Protein AF-A0A4Q2J0X1-F1 (afdb_monomer_lite)

pLDDT: mean 75.88, std 20.02, range [39.44, 97.31]

Structure (mmCIF, N/CA/C/O backbone):
data_AF-A0A4Q2J0X1-F1
#
_entry.id   AF-A0A4Q2J0X1-F1
#
loop_
_atom_site.group_PDB
_atom_site.id
_atom_site.type_symbol
_atom_site.label_atom_id
_atom_site.label_alt_id
_atom_site.label_comp_id
_atom_site.label_asym_id
_atom_site.label_entity_id
_atom_site.label_seq_id
_atom_site.pdbx_PDB_ins_code
_atom_site.Cartn_x
_atom_site.Cartn_y
_atom_site.Cartn_z
_atom_site.occupancy
_atom_site.B_iso_or_equiv
_atom_site.auth_seq_id
_atom_site.auth_comp_id
_atom_site.auth_asym_id
_atom_site.auth_atom_id
_atom_site.pdbx_PDB_model_num
ATOM 1 N N . MET A 1 1 ? -25.240 -18.846 6.367 1.00 60.72 1 MET A N 1
ATOM 2 C CA . MET A 1 1 ? -24.956 -18.665 7.810 1.00 60.72 1 MET A CA 1
ATOM 3 C C . MET A 1 1 ? -25.731 -17.486 8.402 1.00 60.72 1 MET A C 1
ATOM 5 O O . MET A 1 1 ? -26.210 -17.615 9.516 1.00 60.72 1 MET A O 1
ATOM 9 N N . SER A 1 2 ? -25.920 -16.377 7.678 1.00 75.94 2 SER A N 1
ATOM 10 C CA . SER A 1 2 ? -26.624 -15.173 8.161 1.00 75.94 2 SER A CA 1
ATOM 11 C C . SER A 1 2 ? -28.122 -15.362 8.472 1.00 75.94 2 SER A C 1
ATOM 13 O O . SER A 1 2 ? -28.600 -14.821 9.464 1.00 75.94 2 SER A O 1
ATOM 15 N N . GLY A 1 3 ? -28.856 -16.168 7.695 1.00 83.88 3 GLY A N 1
ATOM 16 C CA . GLY A 1 3 ? -30.299 -16.389 7.918 1.00 83.88 3 GLY A CA 1
ATOM 17 C C . GLY A 1 3 ? -30.643 -17.100 9.236 1.00 83.88 3 GLY A C 1
ATOM 18 O O . GLY A 1 3 ? -31.589 -16.717 9.919 1.00 83.88 3 GLY A O 1
ATOM 19 N N . ASP A 1 4 ? -29.825 -18.077 9.635 1.00 91.94 4 ASP A N 1
ATOM 20 C CA . ASP A 1 4 ? -30.024 -18.859 10.865 1.00 91.94 4 ASP A CA 1
ATOM 21 C C . ASP A 1 4 ? -29.848 -18.018 12.135 1.00 91.94 4 ASP A C 1
ATOM 23 O O . ASP A 1 4 ? -30.518 -18.254 13.140 1.00 91.94 4 ASP A O 1
ATOM 27 N N . LEU A 1 5 ? -28.952 -17.026 12.102 1.00 91.25 5 LEU A N 1
ATOM 28 C CA . LEU A 1 5 ? -28.715 -16.127 13.230 1.00 91.25 5 LEU A CA 1
ATOM 29 C C . LEU A 1 5 ? -29.927 -15.217 13.471 1.00 91.25 5 LEU A C 1
ATOM 31 O O . LEU A 1 5 ? -30.391 -15.104 14.604 1.00 91.25 5 LEU A O 1
ATOM 35 N N . LEU A 1 6 ? -30.461 -14.604 12.409 1.00 92.69 6 LEU A N 1
ATOM 36 C CA . LEU A 1 6 ? -31.619 -13.711 12.506 1.00 92.69 6 LEU A CA 1
ATOM 37 C C . LEU A 1 6 ? -32.863 -14.462 13.003 1.00 92.69 6 LEU A C 1
ATOM 39 O O . LEU A 1 6 ? -33.562 -13.967 13.883 1.00 92.69 6 LEU A O 1
ATOM 43 N N . ALA A 1 7 ? -33.092 -15.690 12.524 1.00 92.88 7 ALA A N 1
ATOM 44 C CA . ALA A 1 7 ? -34.195 -16.531 12.993 1.00 92.88 7 ALA A CA 1
ATOM 45 C C . ALA A 1 7 ? -34.088 -16.862 14.495 1.00 92.88 7 ALA A C 1
ATOM 47 O O . ALA A 1 7 ? -35.088 -16.818 15.219 1.00 92.88 7 ALA A O 1
ATOM 48 N N . ARG A 1 8 ? -32.873 -17.140 14.994 1.00 94.62 8 ARG A N 1
ATOM 49 C CA . ARG A 1 8 ? -32.632 -17.375 16.428 1.00 94.62 8 ARG A CA 1
ATOM 50 C C . ARG A 1 8 ? -32.865 -16.120 17.264 1.00 94.62 8 ARG A C 1
ATOM 52 O O . ARG A 1 8 ? -33.479 -16.226 18.319 1.00 94.62 8 ARG A O 1
ATOM 59 N N . LEU A 1 9 ? -32.434 -14.948 16.793 1.00 91.62 9 LEU A N 1
ATOM 60 C CA . LEU A 1 9 ? -32.671 -13.675 17.485 1.00 91.62 9 LEU A CA 1
ATOM 61 C C . LEU A 1 9 ? -34.167 -13.349 17.589 1.00 91.62 9 LEU A C 1
ATOM 63 O O . LEU A 1 9 ? -34.628 -12.945 18.656 1.00 91.62 9 LEU A O 1
ATOM 67 N N . ILE A 1 10 ? -34.938 -13.590 16.526 1.00 94.19 10 ILE A N 1
ATOM 68 C CA . ILE A 1 10 ? -36.398 -13.413 16.545 1.00 94.19 10 ILE A CA 1
ATOM 69 C C . ILE A 1 10 ? -37.046 -14.392 17.536 1.00 94.19 10 ILE A C 1
ATOM 71 O O . ILE A 1 10 ? -37.867 -13.989 18.355 1.00 94.19 10 ILE A O 1
ATOM 75 N N . THR A 1 11 ? -36.632 -15.663 17.519 1.00 97.25 11 THR A N 1
ATOM 76 C CA . THR A 1 11 ? -37.162 -16.696 18.432 1.00 97.25 11 THR 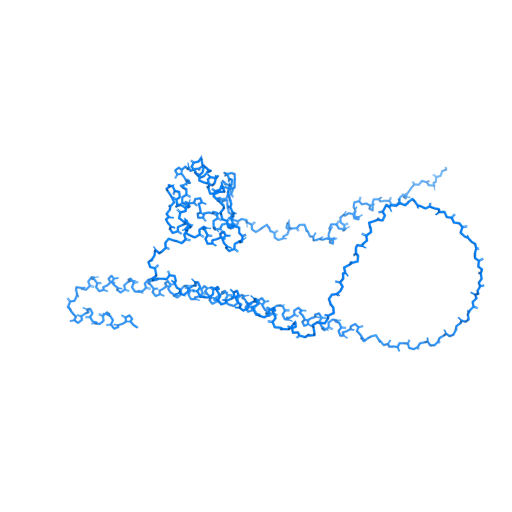A CA 1
ATOM 77 C C . THR A 1 11 ? -36.824 -16.404 19.897 1.00 97.25 11 THR A C 1
ATOM 79 O O . THR A 1 11 ? -37.615 -16.703 20.786 1.00 97.25 11 THR A O 1
ATOM 82 N N . ALA A 1 12 ? -35.673 -15.780 20.159 1.00 96.44 12 ALA A N 1
ATOM 83 C CA . ALA A 1 12 ? -35.253 -15.362 21.495 1.00 96.44 12 ALA A CA 1
ATOM 84 C C . ALA A 1 12 ? -36.010 -14.128 22.028 1.00 96.44 12 ALA A C 1
ATOM 86 O O . ALA A 1 12 ? -35.750 -13.702 23.150 1.00 96.44 12 ALA A O 1
ATOM 87 N N . GLY A 1 13 ? -36.928 -13.544 21.246 1.00 97.06 13 GLY A N 1
ATOM 88 C CA . GLY A 1 13 ? -37.688 -12.359 21.649 1.00 97.06 13 GLY A CA 1
ATOM 89 C C . GLY A 1 13 ? -36.860 -11.073 21.647 1.00 97.06 13 GLY A C 1
ATOM 90 O O . GLY A 1 13 ? -37.195 -10.128 22.358 1.00 97.06 13 GLY A O 1
ATOM 91 N N . THR A 1 14 ? -35.767 -11.031 20.878 1.00 96.31 14 THR A N 1
ATOM 92 C CA . THR A 1 14 ? -34.929 -9.829 20.770 1.00 96.31 14 THR A CA 1
ATOM 93 C C . THR A 1 14 ? -35.751 -8.678 20.163 1.00 96.31 14 THR A C 1
ATOM 95 O O . THR A 1 14 ? -36.466 -8.913 19.185 1.00 96.31 14 THR A O 1
ATOM 98 N N . PRO A 1 15 ? -35.658 -7.442 20.693 1.00 96.56 15 PRO A N 1
ATOM 99 C CA . PRO A 1 15 ? -36.349 -6.279 20.138 1.00 96.56 15 PRO A CA 1
ATOM 100 C C . PRO A 1 15 ? -36.078 -6.097 18.641 1.00 96.56 15 PRO A C 1
ATOM 102 O O . PRO A 1 15 ? -34.940 -6.250 18.189 1.00 96.56 15 PRO A O 1
ATOM 105 N N . ALA A 1 16 ? -37.116 -5.737 17.882 1.00 94.12 16 ALA A N 1
ATOM 106 C CA . ALA A 1 16 ? -37.049 -5.631 16.423 1.00 94.12 16 ALA A CA 1
ATOM 107 C C . ALA A 1 16 ? -35.966 -4.649 15.939 1.00 94.12 16 ALA A C 1
ATOM 109 O O . ALA A 1 16 ? -35.298 -4.930 14.945 1.00 94.12 16 ALA A O 1
ATOM 110 N N . ASP A 1 17 ? -35.739 -3.559 16.676 1.00 94.31 17 ASP A N 1
ATOM 111 C CA . ASP A 1 17 ? -34.736 -2.545 16.330 1.00 94.31 17 ASP A CA 1
ATOM 112 C C . ASP A 1 17 ? -33.312 -3.125 16.331 1.00 94.31 17 ASP A C 1
ATOM 114 O O . ASP A 1 17 ? -32.551 -2.923 15.385 1.00 94.31 17 ASP A O 1
ATOM 118 N N . LEU A 1 18 ? -32.976 -3.953 17.328 1.00 92.75 18 LEU A N 1
ATOM 119 C CA . LEU A 1 18 ? -31.670 -4.620 17.400 1.00 92.75 18 LEU A CA 1
ATOM 120 C C . LEU A 1 18 ? -31.509 -5.670 16.295 1.00 92.75 18 LEU A C 1
ATOM 122 O O . LEU A 1 18 ? -30.425 -5.834 15.737 1.00 92.75 18 LEU A O 1
ATOM 126 N N . VAL A 1 19 ? -32.588 -6.377 15.945 1.00 93.31 19 VAL A N 1
ATOM 127 C CA . VAL A 1 19 ? -32.568 -7.328 14.823 1.00 93.31 19 VAL A CA 1
ATOM 128 C C . VAL A 1 19 ? -32.314 -6.595 13.501 1.00 93.31 19 VAL A C 1
ATOM 130 O O . VAL A 1 19 ? -31.541 -7.086 12.676 1.00 93.31 19 VAL A O 1
ATOM 133 N N . ALA A 1 20 ? -32.904 -5.411 13.311 1.00 92.94 20 ALA A N 1
ATOM 134 C CA . ALA A 1 20 ? -32.693 -4.586 12.125 1.00 92.94 20 ALA A CA 1
ATOM 135 C C . ALA A 1 20 ? -31.246 -4.073 12.019 1.00 92.94 20 ALA A C 1
ATOM 137 O O . ALA A 1 20 ? -30.645 -4.164 10.946 1.00 92.94 20 ALA A O 1
ATOM 138 N N . GLU A 1 21 ? -30.651 -3.606 13.121 1.00 93.06 21 GLU A N 1
ATOM 139 C CA . GLU A 1 21 ? -29.241 -3.192 13.150 1.00 93.06 21 GLU A CA 1
ATOM 140 C C . GLU A 1 21 ? -28.293 -4.345 12.799 1.00 93.06 21 GLU A C 1
ATOM 142 O O . GLU A 1 21 ? -27.418 -4.194 11.941 1.00 93.06 21 GLU A O 1
ATOM 147 N N . VAL A 1 22 ? -28.500 -5.526 13.393 1.00 92.62 22 VAL A N 1
ATOM 148 C CA . VAL A 1 22 ? -27.689 -6.718 13.098 1.00 92.62 22 VAL A CA 1
ATOM 149 C C . VAL A 1 22 ? -27.851 -7.149 11.639 1.00 92.62 22 VAL A C 1
ATOM 151 O O . VAL A 1 22 ? -26.866 -7.501 10.987 1.00 92.62 22 VAL A O 1
ATOM 154 N N . ALA A 1 23 ? -29.068 -7.089 11.092 1.00 92.88 23 ALA A N 1
ATOM 155 C CA . ALA A 1 23 ? -29.314 -7.400 9.688 1.00 92.88 23 ALA A CA 1
ATOM 156 C C . ALA A 1 23 ? -28.578 -6.430 8.747 1.00 92.88 23 ALA A C 1
ATOM 158 O O . ALA A 1 23 ? -27.955 -6.875 7.780 1.00 92.88 23 ALA A O 1
ATOM 159 N N . MET A 1 24 ? -28.586 -5.124 9.042 1.00 94.31 24 MET A N 1
ATOM 160 C CA . MET A 1 24 ? -27.833 -4.132 8.266 1.00 94.31 24 MET A CA 1
ATOM 161 C C . MET A 1 24 ? -26.321 -4.349 8.360 1.00 94.31 24 MET A C 1
ATOM 163 O O . MET A 1 24 ? -25.638 -4.301 7.336 1.00 94.31 24 MET A O 1
ATOM 167 N N . ALA A 1 25 ? -25.797 -4.632 9.554 1.00 90.75 25 ALA A N 1
ATOM 168 C CA . ALA A 1 25 ? -24.376 -4.910 9.747 1.00 90.75 25 ALA A CA 1
ATOM 169 C C . ALA A 1 25 ? -23.929 -6.152 8.956 1.00 90.75 25 ALA A C 1
ATOM 171 O O . ALA A 1 25 ? -22.894 -6.127 8.286 1.00 90.75 25 ALA A O 1
ATOM 172 N N . LEU A 1 26 ? -24.737 -7.219 8.958 1.00 91.25 26 LEU A N 1
ATOM 173 C CA . LEU A 1 26 ? -24.483 -8.413 8.147 1.00 91.25 26 LEU A CA 1
ATOM 174 C C . LEU A 1 26 ? -24.537 -8.112 6.646 1.00 91.25 26 LEU A C 1
ATOM 176 O O . LEU A 1 26 ? -23.668 -8.565 5.906 1.00 91.25 26 LEU A O 1
ATOM 180 N N . ALA A 1 27 ? -25.507 -7.314 6.194 1.00 93.19 27 ALA A N 1
ATOM 181 C CA . ALA A 1 27 ? -25.606 -6.919 4.791 1.00 93.19 27 ALA A CA 1
ATOM 182 C C . ALA A 1 27 ? -24.387 -6.095 4.334 1.00 93.19 27 ALA A C 1
ATOM 184 O O . ALA A 1 27 ? -23.871 -6.310 3.235 1.00 93.19 27 ALA A O 1
ATOM 185 N N . GLN A 1 28 ? -23.890 -5.187 5.180 1.00 92.12 28 GLN A N 1
ATOM 186 C CA . GLN A 1 28 ? -22.670 -4.424 4.907 1.00 92.12 28 GLN A CA 1
ATOM 187 C C . GLN A 1 28 ? -21.432 -5.325 4.854 1.00 92.12 28 GLN A C 1
ATOM 189 O O . GLN A 1 28 ? -20.627 -5.194 3.929 1.00 92.12 28 GLN A O 1
ATOM 194 N N . ALA A 1 29 ? -21.296 -6.265 5.792 1.00 88.44 29 ALA A N 1
ATOM 195 C CA . ALA A 1 29 ? -20.196 -7.224 5.797 1.00 88.44 29 ALA A CA 1
ATOM 196 C C . ALA A 1 29 ? -20.207 -8.113 4.539 1.00 88.44 29 ALA A C 1
ATOM 198 O O . ALA A 1 29 ? -19.171 -8.286 3.893 1.00 88.44 29 ALA A O 1
ATOM 199 N N . ASP A 1 30 ? -21.379 -8.609 4.130 1.00 88.88 30 ASP A N 1
ATOM 200 C CA . ASP A 1 30 ? -21.539 -9.392 2.900 1.00 88.88 30 ASP A CA 1
ATOM 201 C C . ASP A 1 30 ? -21.192 -8.563 1.651 1.00 88.88 30 ASP A C 1
ATOM 203 O O . ASP A 1 30 ? -20.527 -9.058 0.736 1.00 88.88 30 ASP A O 1
ATOM 207 N N . ALA A 1 31 ? -21.589 -7.287 1.605 1.00 89.81 31 ALA A N 1
ATOM 208 C CA . ALA A 1 31 ? -21.242 -6.386 0.507 1.00 89.81 31 ALA A CA 1
ATOM 209 C C . ALA A 1 31 ? -19.725 -6.139 0.423 1.00 89.81 31 ALA A C 1
ATOM 211 O O . ALA A 1 31 ? -19.147 -6.205 -0.665 1.00 89.81 31 ALA A O 1
ATOM 212 N N . GLN A 1 32 ? -19.061 -5.920 1.560 1.00 84.69 32 GLN A N 1
ATOM 213 C CA . GLN A 1 32 ? -17.606 -5.769 1.626 1.00 84.69 32 GLN A CA 1
ATOM 214 C C . GLN A 1 32 ? -16.880 -7.051 1.201 1.00 84.69 32 GLN A C 1
ATOM 216 O O . GLN A 1 32 ? -15.918 -6.987 0.432 1.00 84.69 32 GLN A O 1
ATOM 221 N N . ALA A 1 33 ? -17.364 -8.219 1.632 1.00 83.19 33 ALA A N 1
ATOM 222 C CA . ALA A 1 33 ? -16.808 -9.509 1.236 1.00 83.19 33 ALA A CA 1
ATOM 223 C C . ALA A 1 33 ? -16.923 -9.739 -0.280 1.00 83.19 33 ALA A C 1
ATOM 225 O O . ALA A 1 33 ? -15.951 -10.152 -0.917 1.00 83.19 33 ALA A O 1
ATOM 226 N N . ARG A 1 34 ? -18.075 -9.406 -0.883 1.00 88.19 34 ARG A N 1
ATOM 227 C CA . ARG A 1 34 ? -18.276 -9.477 -2.342 1.00 88.19 34 ARG A CA 1
ATOM 228 C C . ARG A 1 34 ? -17.356 -8.519 -3.093 1.00 88.19 34 ARG A C 1
ATOM 230 O O . ARG A 1 34 ? -16.684 -8.945 -4.029 1.00 88.19 34 ARG A O 1
ATOM 237 N N . ALA A 1 35 ? -17.243 -7.268 -2.646 1.00 83.69 35 ALA A N 1
ATOM 238 C CA . ALA A 1 35 ? -16.332 -6.295 -3.248 1.00 83.69 35 ALA A CA 1
ATOM 239 C C . ALA A 1 35 ? -14.862 -6.759 -3.178 1.00 83.69 35 ALA A C 1
ATOM 241 O O . ALA A 1 35 ? -14.107 -6.624 -4.146 1.00 83.69 35 ALA A O 1
ATOM 242 N N . GLY A 1 36 ? -14.460 -7.368 -2.056 1.00 83.56 36 GLY A N 1
ATOM 243 C CA . GLY A 1 36 ? -13.145 -7.988 -1.900 1.00 83.56 36 GLY A CA 1
ATOM 244 C C . GLY A 1 36 ? -12.921 -9.157 -2.866 1.00 83.56 36 GLY A C 1
ATOM 245 O O . GLY A 1 36 ? -11.875 -9.226 -3.520 1.00 83.56 36 GLY A O 1
ATOM 246 N N . ALA A 1 37 ? -13.912 -10.042 -3.007 1.00 83.25 37 ALA A N 1
ATOM 247 C CA . ALA A 1 37 ? -13.863 -11.184 -3.920 1.00 83.25 37 ALA A CA 1
ATOM 248 C C . ALA A 1 37 ? -13.752 -10.748 -5.390 1.00 83.25 37 ALA A C 1
ATOM 250 O O . ALA A 1 37 ? -12.889 -11.245 -6.114 1.00 83.25 37 ALA A O 1
ATOM 251 N N . GLU A 1 38 ? -14.539 -9.758 -5.819 1.00 86.56 38 GLU A N 1
ATOM 252 C CA . GLU A 1 38 ? -14.439 -9.181 -7.165 1.00 86.56 38 GLU A CA 1
ATOM 253 C C . GLU A 1 38 ? -13.066 -8.549 -7.422 1.00 86.56 38 GLU A C 1
ATOM 255 O O . GLU A 1 38 ? -12.498 -8.679 -8.510 1.00 86.56 38 GLU A O 1
ATOM 260 N N . GLY A 1 39 ? -12.496 -7.873 -6.421 1.00 83.06 39 GLY A N 1
ATOM 261 C CA . GLY A 1 39 ? -11.158 -7.296 -6.509 1.00 83.06 39 GLY A CA 1
ATOM 262 C C . GLY A 1 39 ? -10.074 -8.353 -6.739 1.00 83.06 39 GLY A C 1
ATOM 263 O O . GLY A 1 39 ? -9.170 -8.142 -7.555 1.00 83.06 39 GLY A O 1
ATOM 264 N N . LEU A 1 40 ? -10.173 -9.494 -6.050 1.00 78.44 40 LEU A N 1
ATOM 265 C CA . LEU A 1 40 ? -9.285 -10.643 -6.234 1.00 78.44 40 LEU A CA 1
ATOM 266 C C . LEU A 1 40 ? -9.471 -11.286 -7.610 1.00 78.44 40 LEU A C 1
ATOM 268 O O . LEU A 1 40 ? -8.479 -11.550 -8.290 1.00 78.44 40 LEU A O 1
ATOM 272 N N . GLU A 1 41 ? -10.711 -11.464 -8.058 1.00 89.94 41 GLU A N 1
ATOM 273 C CA . GLU A 1 41 ? -11.004 -12.058 -9.363 1.00 89.94 41 GLU A CA 1
ATOM 274 C C . GLU A 1 41 ? -10.472 -11.187 -10.510 1.00 89.94 41 GLU A C 1
ATOM 276 O O . GLU A 1 41 ? -9.772 -11.674 -11.396 1.00 89.94 41 GLU A O 1
ATOM 281 N N . ARG A 1 42 ? -10.630 -9.857 -10.431 1.00 88.69 42 ARG A N 1
ATOM 282 C CA . ARG A 1 42 ? -10.016 -8.924 -11.398 1.00 88.69 42 ARG A CA 1
ATOM 283 C C . ARG A 1 42 ? -8.488 -9.002 -11.414 1.00 88.69 42 ARG A C 1
ATOM 285 O O . ARG A 1 42 ? -7.865 -8.722 -12.438 1.00 88.69 42 ARG A O 1
ATOM 292 N N . ARG A 1 43 ? -7.842 -9.303 -10.280 1.00 83.19 43 ARG A N 1
ATOM 293 C CA . ARG A 1 43 ? -6.381 -9.514 -10.236 1.00 83.19 43 ARG A CA 1
ATOM 294 C C . ARG A 1 43 ? -6.004 -10.825 -10.921 1.00 83.19 43 ARG A C 1
ATOM 296 O O . ARG A 1 43 ? -5.117 -10.791 -11.768 1.00 83.19 43 ARG A O 1
ATOM 303 N N . ARG A 1 44 ? -6.719 -11.918 -10.632 1.00 91.25 44 ARG A N 1
ATOM 304 C CA . ARG A 1 44 ? -6.522 -13.220 -11.289 1.00 91.25 44 ARG A CA 1
ATOM 305 C C . ARG A 1 44 ? -6.705 -13.131 -12.798 1.00 91.25 44 ARG A C 1
ATOM 307 O O . ARG A 1 44 ? -5.838 -13.602 -13.527 1.00 91.25 44 ARG A O 1
ATOM 314 N N . GLN A 1 45 ? -7.754 -12.450 -13.258 1.00 93.69 45 GLN A N 1
ATOM 315 C CA . GLN A 1 45 ? -7.996 -12.244 -14.684 1.00 93.69 45 GLN A CA 1
ATOM 316 C C . GLN A 1 45 ? -6.829 -11.501 -15.347 1.00 93.69 45 GLN A C 1
ATOM 318 O O . GLN A 1 45 ? -6.273 -11.978 -16.328 1.00 93.69 45 GLN A O 1
ATOM 323 N N . ARG A 1 46 ? -6.362 -10.390 -14.757 1.00 91.62 46 ARG A N 1
ATOM 324 C CA . ARG A 1 46 ? -5.195 -9.655 -15.278 1.00 91.62 46 ARG A CA 1
ATOM 325 C C . ARG A 1 46 ? -3.918 -10.493 -15.304 1.00 91.62 46 ARG A C 1
ATOM 327 O O . ARG A 1 46 ? -3.069 -10.286 -16.168 1.00 91.62 46 ARG A O 1
ATOM 334 N N . ASP A 1 47 ? -3.732 -11.398 -14.350 1.00 87.81 47 ASP A N 1
ATOM 335 C CA . ASP A 1 47 ? -2.595 -12.320 -14.353 1.00 87.81 47 ASP A CA 1
ATOM 336 C C . ASP A 1 47 ? -2.710 -13.364 -15.463 1.00 87.81 47 ASP A C 1
ATOM 338 O O . ASP A 1 47 ? -1.724 -13.600 -16.165 1.00 87.81 47 ASP A O 1
ATOM 342 N N . ALA A 1 48 ? -3.904 -13.919 -15.674 1.00 92.69 48 ALA A N 1
ATOM 343 C CA . ALA A 1 48 ? -4.189 -14.821 -16.784 1.00 92.69 48 ALA A CA 1
ATOM 344 C C . ALA A 1 48 ? -3.940 -14.136 -18.137 1.00 92.69 48 ALA A C 1
ATOM 346 O O . ALA A 1 48 ? -3.197 -14.671 -18.960 1.00 92.69 48 ALA A O 1
ATOM 347 N N . ASP A 1 49 ? -4.434 -12.909 -18.324 1.00 93.50 49 ASP A N 1
ATOM 348 C CA . ASP A 1 49 ? -4.231 -12.124 -19.547 1.00 93.50 49 ASP A CA 1
ATOM 349 C C . ASP A 1 49 ? -2.738 -11.857 -19.802 1.00 93.50 49 ASP A C 1
ATOM 351 O O . ASP A 1 49 ? -2.243 -11.991 -20.922 1.00 93.50 49 ASP A O 1
ATOM 355 N N . ARG A 1 50 ? -1.972 -11.534 -18.748 1.00 93.62 50 ARG A N 1
ATOM 356 C CA . ARG A 1 50 ? -0.514 -11.344 -18.845 1.00 93.62 50 ARG A CA 1
ATOM 357 C C . ARG A 1 50 ? 0.214 -12.624 -19.241 1.00 93.62 50 ARG A C 1
ATOM 359 O O . ARG A 1 50 ? 1.196 -12.555 -19.983 1.00 93.62 50 ARG A O 1
ATOM 366 N N . GLN A 1 51 ? -0.217 -13.776 -18.732 1.00 95.25 51 GLN A N 1
ATOM 367 C CA . GLN A 1 51 ? 0.362 -15.065 -19.108 1.00 95.25 51 GLN A CA 1
ATOM 368 C C . GLN A 1 51 ? 0.005 -15.443 -20.544 1.00 95.25 51 GLN A C 1
ATOM 370 O O . GLN A 1 51 ? 0.883 -15.897 -21.279 1.00 95.25 51 GLN A O 1
ATOM 375 N N . GLN A 1 52 ? -1.236 -15.199 -20.959 1.00 96.00 52 GLN A N 1
ATOM 376 C CA . GLN A 1 52 ? -1.685 -15.448 -22.322 1.00 96.00 52 GLN A CA 1
ATOM 377 C C . GLN A 1 52 ? -0.910 -14.582 -23.319 1.00 96.00 52 GLN A C 1
ATOM 379 O O . GLN A 1 52 ? -0.271 -15.118 -24.219 1.00 96.00 52 GLN A O 1
ATOM 384 N N . ALA A 1 53 ? -0.799 -13.277 -23.062 1.00 93.19 53 ALA A N 1
ATOM 385 C CA . ALA A 1 53 ? -0.024 -12.367 -23.902 1.00 93.19 53 ALA A CA 1
ATOM 386 C C . ALA A 1 53 ? 1.458 -12.774 -24.026 1.00 93.19 53 ALA A C 1
ATOM 388 O O . ALA A 1 53 ? 2.084 -12.556 -25.063 1.00 93.19 53 ALA A O 1
ATOM 389 N N . ARG A 1 54 ? 2.051 -13.376 -22.982 1.00 94.75 54 ARG A N 1
ATOM 390 C CA . ARG A 1 54 ? 3.414 -13.933 -23.061 1.00 94.75 54 ARG A CA 1
ATOM 391 C C . ARG A 1 54 ? 3.478 -15.160 -23.966 1.00 94.75 54 ARG A C 1
ATOM 393 O O . ARG A 1 54 ? 4.417 -15.261 -24.748 1.00 94.75 54 ARG A O 1
ATOM 400 N N . ARG A 1 55 ? 2.508 -16.073 -23.868 1.00 96.69 55 ARG A N 1
ATOM 401 C CA . ARG A 1 55 ? 2.425 -17.259 -24.737 1.00 96.69 55 ARG A CA 1
ATOM 402 C C . ARG A 1 55 ? 2.244 -16.859 -26.195 1.00 96.69 55 ARG A C 1
ATOM 404 O O . ARG A 1 55 ? 2.946 -17.393 -27.045 1.00 96.69 55 ARG A O 1
ATOM 411 N N . ASP A 1 56 ? 1.386 -15.879 -26.457 1.00 96.25 56 ASP A N 1
ATOM 412 C CA . ASP A 1 56 ? 1.128 -15.385 -27.808 1.00 96.25 56 ASP A CA 1
ATOM 413 C C . ASP A 1 56 ? 2.383 -14.746 -28.420 1.00 96.25 56 ASP A C 1
ATOM 415 O O . ASP A 1 56 ? 2.698 -15.009 -29.576 1.00 96.25 56 ASP A O 1
ATOM 419 N N . ARG A 1 57 ? 3.167 -13.987 -27.636 1.00 96.38 57 ARG A N 1
ATOM 420 C CA . ARG A 1 57 ? 4.465 -13.450 -28.092 1.00 96.38 57 ARG A CA 1
ATOM 421 C C . ARG A 1 57 ? 5.465 -14.547 -28.433 1.00 96.38 57 ARG A C 1
ATOM 423 O O . ARG A 1 57 ? 6.052 -14.510 -29.505 1.00 96.38 57 ARG A O 1
ATOM 430 N N . VAL A 1 58 ? 5.632 -15.529 -27.546 1.00 96.94 58 VAL A N 1
ATOM 431 C CA . VAL A 1 58 ? 6.549 -16.658 -27.783 1.00 96.94 58 VAL A CA 1
ATOM 432 C C . VAL A 1 58 ? 6.121 -17.454 -29.017 1.00 96.94 58 VAL A C 1
ATOM 434 O O . VAL A 1 58 ? 6.963 -17.848 -29.819 1.00 96.94 58 VAL A O 1
ATOM 437 N N . ARG A 1 59 ? 4.813 -17.659 -29.201 1.00 97.19 59 ARG A N 1
ATOM 438 C CA . ARG A 1 59 ? 4.263 -18.320 -30.384 1.00 97.19 59 ARG A CA 1
ATOM 439 C C . ARG A 1 59 ? 4.542 -17.520 -31.658 1.00 97.19 59 ARG A C 1
ATOM 441 O O . ARG A 1 59 ? 5.045 -18.094 -32.616 1.00 97.19 59 ARG A O 1
ATOM 448 N N . ALA A 1 60 ? 4.278 -16.215 -31.653 1.00 95.81 60 ALA A N 1
ATOM 449 C CA . ALA A 1 60 ? 4.543 -15.344 -32.796 1.00 95.81 60 ALA A CA 1
ATOM 450 C C . ALA A 1 60 ? 6.040 -15.300 -33.158 1.00 95.81 60 ALA A C 1
ATOM 452 O O . ALA A 1 60 ? 6.396 -15.329 -34.334 1.00 95.81 60 ALA A O 1
ATOM 453 N N . GLU A 1 61 ? 6.930 -15.282 -32.161 1.00 95.50 61 GLU A N 1
ATOM 454 C CA . GLU A 1 61 ? 8.380 -15.364 -32.375 1.00 95.50 61 GLU A CA 1
ATOM 455 C C . GLU A 1 61 ? 8.791 -16.706 -32.997 1.00 95.50 61 GLU A C 1
ATOM 457 O O . GLU A 1 61 ? 9.587 -16.725 -33.938 1.00 95.50 61 GLU A O 1
ATOM 462 N N . ALA A 1 62 ? 8.222 -17.820 -32.526 1.00 94.81 62 ALA A N 1
ATOM 463 C CA . ALA A 1 62 ? 8.473 -19.144 -33.093 1.00 94.81 62 ALA A CA 1
ATOM 464 C C . ALA A 1 62 ? 7.977 -19.256 -34.549 1.00 94.81 62 ALA A C 1
ATOM 466 O O . ALA A 1 62 ? 8.687 -19.784 -35.405 1.00 94.81 62 ALA A O 1
ATOM 467 N N . GLU A 1 63 ? 6.796 -18.713 -34.856 1.00 95.44 63 GLU A N 1
ATOM 468 C CA . GLU A 1 63 ? 6.238 -18.673 -36.216 1.00 95.44 63 GLU A CA 1
ATOM 469 C C . GLU A 1 63 ? 7.093 -17.799 -37.159 1.00 95.44 63 GLU A C 1
ATOM 471 O O . GLU A 1 63 ? 7.375 -18.185 -38.300 1.00 95.44 63 GLU A O 1
ATOM 476 N N . ALA A 1 64 ? 7.594 -16.658 -36.672 1.00 92.75 64 ALA A N 1
ATOM 477 C CA . ALA A 1 64 ? 8.505 -15.797 -37.426 1.00 92.75 64 ALA A CA 1
ATOM 478 C C . ALA A 1 64 ? 9.862 -16.471 -37.708 1.00 92.75 64 ALA A C 1
ATOM 480 O O . ALA A 1 64 ? 10.427 -16.302 -38.792 1.00 92.75 64 ALA A O 1
ATOM 481 N N . GLN A 1 65 ? 10.387 -17.255 -36.760 1.00 91.19 65 GLN A N 1
ATOM 482 C CA . GLN A 1 65 ? 11.608 -18.043 -36.957 1.00 91.19 65 GLN A CA 1
ATOM 483 C C . GLN A 1 65 ? 11.406 -19.170 -37.975 1.00 91.19 65 GLN A C 1
ATOM 485 O O . GLN A 1 65 ? 12.246 -19.336 -38.858 1.00 91.19 65 GLN A O 1
ATOM 490 N N . ALA A 1 66 ? 10.281 -19.889 -37.904 1.00 91.12 66 ALA A N 1
ATOM 491 C CA . ALA A 1 66 ? 9.948 -20.946 -38.859 1.00 91.12 66 ALA A CA 1
ATOM 492 C C . ALA A 1 66 ? 9.790 -20.412 -40.293 1.00 91.12 66 ALA A C 1
ATOM 494 O O . ALA A 1 66 ? 10.188 -21.070 -41.249 1.00 91.12 66 ALA A O 1
ATOM 495 N N . SER A 1 67 ? 9.273 -19.190 -40.451 1.00 86.69 67 SER A N 1
ATOM 496 C CA . SER A 1 67 ? 9.151 -18.547 -41.767 1.00 86.69 67 SER A CA 1
ATOM 497 C C . SER A 1 67 ? 10.505 -18.133 -42.362 1.00 86.69 67 SER A C 1
ATOM 499 O O . SER A 1 67 ? 10.654 -18.087 -43.579 1.00 86.69 67 SER A O 1
ATOM 501 N N . ARG A 1 68 ? 11.517 -17.846 -41.527 1.00 81.19 68 ARG A N 1
ATOM 502 C CA . ARG A 1 68 ? 12.864 -17.454 -41.986 1.00 81.19 68 ARG A CA 1
ATOM 503 C C . ARG A 1 68 ? 13.726 -18.621 -42.462 1.00 81.19 68 ARG A C 1
ATOM 505 O O . ARG A 1 68 ? 14.627 -18.394 -43.261 1.00 81.19 68 ARG A O 1
ATOM 512 N N . SER A 1 69 ? 13.493 -19.838 -41.974 1.00 71.56 69 SER A N 1
ATOM 513 C CA . SER A 1 69 ? 14.285 -21.016 -42.354 1.00 71.56 69 SER A CA 1
ATOM 514 C C . SER A 1 69 ? 13.865 -21.640 -43.687 1.00 71.56 69 SER A C 1
ATOM 516 O O . SER A 1 69 ? 14.571 -22.506 -44.198 1.00 71.56 69 SER A O 1
ATOM 518 N N . VAL A 1 70 ? 12.772 -21.173 -44.299 1.00 69.69 70 VAL A N 1
ATOM 519 C CA . VAL A 1 70 ? 12.391 -21.538 -45.671 1.00 69.69 70 VAL A CA 1
ATOM 520 C C . VAL A 1 70 ? 13.057 -20.577 -46.661 1.00 69.69 70 VAL A C 1
ATOM 522 O O . VAL A 1 70 ? 12.411 -19.880 -47.436 1.00 69.69 70 VAL A O 1
ATOM 525 N N . THR A 1 71 ? 14.386 -20.509 -46.636 1.00 60.62 71 THR A N 1
ATOM 526 C CA . THR A 1 71 ? 15.134 -20.055 -47.810 1.00 60.62 71 THR A CA 1
ATOM 527 C C . THR A 1 71 ? 15.186 -21.226 -48.790 1.00 60.62 71 THR A C 1
ATOM 529 O O . THR A 1 71 ? 15.732 -22.271 -48.425 1.00 60.62 71 THR A O 1
ATOM 532 N N . PRO A 1 72 ? 14.632 -21.113 -50.012 1.00 61.72 72 PRO A N 1
ATOM 533 C CA . PRO A 1 72 ? 14.853 -22.130 -51.025 1.00 61.72 72 PRO A CA 1
ATOM 534 C C . PRO A 1 72 ? 16.359 -22.186 -51.274 1.00 61.72 72 PRO A C 1
ATOM 536 O O . PRO A 1 72 ? 16.969 -21.171 -51.609 1.00 61.72 72 PRO A O 1
ATOM 539 N N . ASN A 1 73 ? 16.965 -23.355 -51.063 1.00 53.94 73 ASN A N 1
ATOM 540 C CA . ASN A 1 73 ? 18.329 -23.630 -51.493 1.00 53.94 73 ASN A CA 1
ATOM 541 C C . ASN A 1 73 ? 18.388 -23.428 -53.011 1.00 53.94 73 ASN A C 1
ATOM 543 O O . ASN A 1 73 ? 18.137 -24.353 -53.782 1.00 53.94 73 ASN A O 1
ATOM 547 N N . HIS A 1 74 ? 18.695 -22.207 -53.447 1.00 51.44 74 HIS A N 1
ATOM 548 C CA . HIS A 1 74 ? 19.080 -21.954 -54.818 1.00 51.44 74 HIS A CA 1
ATOM 549 C C . HIS A 1 74 ? 20.493 -22.503 -54.973 1.00 51.44 74 HIS A C 1
ATOM 551 O O . HIS A 1 74 ? 21.494 -21.854 -54.680 1.00 51.44 74 HIS A O 1
ATOM 557 N N . VAL A 1 75 ? 20.550 -23.756 -55.407 1.00 51.56 75 VAL A N 1
ATOM 558 C CA . VAL A 1 75 ? 21.749 -24.390 -55.931 1.00 51.56 75 VAL A CA 1
ATOM 559 C C . VAL A 1 75 ? 22.178 -23.584 -57.156 1.00 51.56 75 VAL A C 1
ATOM 561 O O . VAL A 1 75 ? 21.530 -23.633 -58.198 1.00 51.56 75 VAL A O 1
ATOM 564 N N . THR A 1 76 ? 23.249 -22.811 -57.033 1.00 49.50 76 THR A N 1
ATOM 565 C CA . THR A 1 76 ? 24.089 -22.452 -58.176 1.00 49.50 76 THR A CA 1
ATOM 566 C C . THR A 1 76 ? 25.510 -22.857 -57.849 1.00 49.50 76 THR A C 1
ATOM 568 O O . THR A 1 76 ? 26.226 -22.153 -57.139 1.00 49.50 76 THR A O 1
ATOM 571 N N . SER A 1 77 ? 25.905 -24.014 -58.372 1.00 50.56 77 SER A N 1
ATOM 572 C CA . SER A 1 77 ? 27.301 -24.388 -58.544 1.00 50.56 77 SER A CA 1
ATOM 573 C C . SER A 1 77 ? 27.987 -23.337 -59.416 1.00 50.56 77 SER A C 1
ATOM 575 O O . SER A 1 77 ? 27.557 -23.104 -60.548 1.00 50.56 77 SER A O 1
ATOM 577 N N . ARG A 1 78 ? 29.053 -22.707 -58.918 1.00 47.44 78 ARG A N 1
ATOM 578 C CA . ARG A 1 78 ? 30.011 -22.009 -59.778 1.00 47.44 78 ARG A CA 1
ATOM 579 C C . ARG A 1 78 ? 31.414 -22.092 -59.181 1.00 47.44 78 ARG A C 1
ATOM 581 O O . ARG A 1 78 ? 31.749 -21.369 -58.250 1.00 47.44 78 ARG A O 1
ATOM 588 N N . ASP A 1 79 ? 32.193 -23.014 -59.739 1.00 51.88 79 ASP A N 1
ATOM 589 C CA . ASP A 1 79 ? 33.656 -22.993 -59.779 1.00 51.88 79 ASP A CA 1
ATOM 590 C C . ASP A 1 79 ? 34.161 -21.620 -60.229 1.00 51.88 79 ASP A C 1
ATOM 592 O O . ASP A 1 79 ? 33.680 -21.156 -61.259 1.00 51.88 79 ASP A O 1
ATOM 596 N N . VAL A 1 80 ? 35.144 -21.029 -59.532 1.00 50.03 80 VAL A N 1
ATOM 597 C CA . VAL A 1 80 ? 36.285 -20.301 -60.135 1.00 50.03 80 VAL A CA 1
ATOM 598 C C . VAL A 1 80 ? 37.462 -20.252 -59.137 1.00 50.03 80 VAL A C 1
ATOM 600 O O . VAL A 1 80 ? 37.401 -19.645 -58.073 1.00 50.03 80 VAL A O 1
ATOM 603 N N . THR A 1 81 ? 38.526 -20.924 -59.567 1.00 43.44 81 THR A N 1
ATOM 604 C CA . THR A 1 81 ? 39.976 -20.833 -59.313 1.00 43.44 81 THR A CA 1
ATOM 605 C C . THR A 1 81 ? 40.596 -19.741 -58.421 1.00 43.44 81 THR A C 1
ATOM 607 O O . THR A 1 81 ? 40.474 -18.541 -58.650 1.00 43.44 81 THR A O 1
ATOM 610 N N . VAL A 1 82 ? 41.440 -20.259 -57.521 1.00 51.72 82 VAL A N 1
ATOM 611 C CA . VAL A 1 82 ? 42.720 -19.781 -56.959 1.00 51.72 82 VAL A CA 1
ATOM 612 C C . VAL A 1 82 ? 43.449 -18.680 -57.755 1.00 51.72 82 VAL A C 1
ATOM 614 O O . VAL A 1 82 ? 43.771 -18.870 -58.923 1.00 51.72 82 VAL A O 1
ATOM 617 N N . SER A 1 83 ? 43.867 -17.609 -57.068 1.00 49.22 83 SER A N 1
ATOM 618 C CA . SER A 1 83 ? 45.099 -16.874 -57.395 1.00 49.22 83 SER A CA 1
ATOM 619 C C . SER A 1 83 ? 45.766 -16.378 -56.112 1.00 49.22 83 SER A C 1
ATOM 621 O O . SER A 1 83 ? 45.124 -15.786 -55.247 1.00 49.22 83 SER A O 1
ATOM 623 N N . ALA A 1 84 ? 47.052 -16.687 -55.985 1.00 46.22 84 ALA A N 1
ATOM 624 C CA . ALA A 1 84 ? 47.876 -16.516 -54.798 1.00 46.22 84 ALA A CA 1
ATOM 625 C C . ALA A 1 84 ? 48.880 -15.356 -54.949 1.00 46.22 84 ALA A C 1
ATOM 627 O O . ALA A 1 84 ? 49.231 -14.981 -56.067 1.00 46.22 84 ALA A O 1
ATOM 628 N N . ALA A 1 85 ? 49.433 -14.956 -53.792 1.00 50.75 85 ALA A N 1
ATOM 629 C CA . ALA A 1 85 ? 50.748 -14.324 -53.554 1.00 50.75 85 ALA A CA 1
ATOM 630 C C . ALA A 1 85 ? 50.789 -12.767 -53.344 1.00 50.75 85 ALA A C 1
ATOM 632 O O . ALA A 1 85 ? 49.794 -12.100 -53.610 1.00 50.75 85 ALA A O 1
ATOM 633 N N . PRO A 1 86 ? 51.867 -12.190 -52.738 1.00 58.53 86 PRO A N 1
ATOM 634 C CA . PRO A 1 86 ? 51.854 -11.762 -51.318 1.00 58.53 86 PRO A CA 1
ATOM 635 C C . PRO A 1 86 ? 52.555 -10.403 -50.962 1.00 58.53 86 PRO A C 1
ATOM 637 O O . PRO A 1 86 ? 53.369 -9.901 -51.727 1.00 58.53 86 PRO A O 1
ATOM 640 N N . SER A 1 87 ? 52.338 -9.921 -49.716 1.00 43.97 87 SER A N 1
ATOM 641 C CA . SER A 1 87 ? 53.221 -9.063 -48.850 1.00 43.97 87 SER A CA 1
ATOM 642 C C . SER A 1 87 ? 53.497 -7.573 -49.211 1.00 43.97 87 SER A C 1
ATOM 644 O O . SER A 1 87 ? 53.361 -7.227 -50.379 1.00 43.97 87 SER A O 1
ATOM 646 N N . PRO A 1 88 ? 53.995 -6.680 -48.294 1.00 55.44 88 PRO A N 1
ATOM 647 C CA . PRO A 1 88 ? 54.165 -6.721 -46.818 1.00 55.44 88 PRO A CA 1
ATOM 648 C C . PRO A 1 88 ? 53.629 -5.476 -46.017 1.00 55.44 88 PRO A C 1
ATOM 650 O O . PRO A 1 88 ? 53.192 -4.479 -46.578 1.00 55.44 88 PRO A O 1
ATOM 653 N N . SER A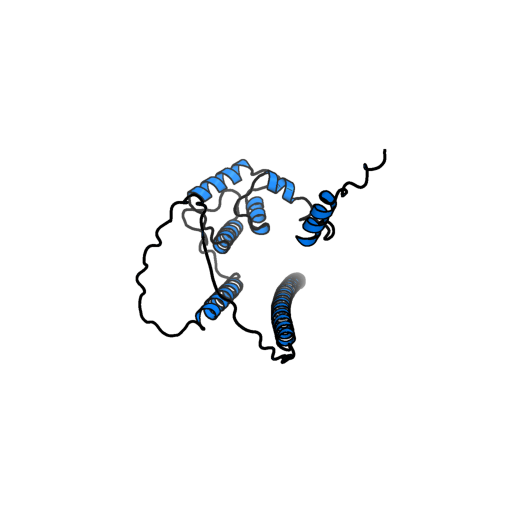 1 89 ? 53.696 -5.576 -44.676 1.00 49.84 89 SER A N 1
ATOM 654 C CA . SER A 1 89 ? 53.349 -4.654 -43.551 1.00 49.84 89 SER A CA 1
ATOM 655 C C . SER A 1 89 ? 54.229 -3.370 -43.433 1.00 49.84 89 SER A C 1
ATOM 657 O O . SER A 1 89 ? 55.049 -3.171 -44.326 1.00 49.84 89 SER A O 1
ATOM 659 N N . PRO A 1 90 ? 54.260 -2.565 -42.324 1.00 62.91 90 PRO A N 1
ATOM 660 C CA . PRO A 1 90 ? 53.389 -2.408 -41.131 1.00 62.91 90 PRO A CA 1
ATOM 661 C C . PRO A 1 90 ? 53.090 -0.921 -40.759 1.00 62.91 90 PRO A C 1
ATOM 663 O O . PRO A 1 90 ? 53.775 -0.020 -41.223 1.00 62.91 90 PRO A O 1
ATOM 666 N N . LEU A 1 91 ? 52.168 -0.636 -39.825 1.00 43.81 91 LEU A N 1
ATOM 667 C CA . LEU A 1 91 ? 52.267 0.578 -38.989 1.00 43.81 91 LEU A CA 1
ATOM 668 C C . LEU A 1 91 ? 51.585 0.383 -37.628 1.00 43.81 91 LEU A C 1
ATOM 670 O O . LEU A 1 91 ? 50.408 0.044 -37.520 1.00 43.81 91 LEU A O 1
ATOM 674 N N . SER A 1 92 ? 52.406 0.563 -36.599 1.00 45.47 92 SER A N 1
ATOM 675 C CA . SER A 1 92 ? 52.145 0.382 -35.179 1.00 45.47 92 SER A CA 1
ATOM 676 C C . SER A 1 92 ? 51.018 1.274 -34.660 1.00 45.47 92 SER A C 1
ATOM 678 O O . SER A 1 92 ? 50.951 2.456 -34.983 1.00 45.47 92 SER A O 1
ATOM 680 N N . SER A 1 93 ? 50.185 0.731 -33.774 1.00 61.09 93 SER A N 1
ATOM 681 C CA . SER A 1 93 ? 49.305 1.516 -32.903 1.00 61.09 93 SER A CA 1
ATOM 682 C C . SER A 1 93 ? 49.565 1.160 -31.437 1.00 61.09 93 SER A C 1
ATOM 684 O O . SER A 1 93 ? 49.919 0.015 -31.142 1.00 61.09 93 SER A O 1
ATOM 686 N N . PRO A 1 94 ? 49.463 2.147 -30.531 1.00 59.06 94 PRO A N 1
ATOM 687 C CA . PRO A 1 94 ? 49.998 2.068 -29.184 1.00 59.06 94 PRO A CA 1
ATOM 688 C C . PRO A 1 94 ? 49.211 1.111 -28.290 1.00 59.06 94 PRO A C 1
ATOM 690 O O . PRO A 1 94 ? 47.985 1.047 -28.274 1.00 59.06 94 PRO A O 1
ATOM 693 N N . GLN A 1 95 ? 50.004 0.386 -27.523 1.00 57.69 95 GLN A N 1
ATOM 694 C CA . GLN A 1 95 ? 49.674 -0.651 -26.570 1.00 57.69 95 GLN A CA 1
ATOM 695 C C . GLN A 1 95 ? 48.907 -0.076 -25.370 1.00 57.69 95 GLN A C 1
ATOM 697 O O . GLN A 1 95 ? 49.470 0.633 -24.540 1.00 57.69 95 GLN A O 1
ATOM 702 N N . THR A 1 96 ? 47.621 -0.406 -25.248 1.00 62.59 96 THR A N 1
ATOM 703 C CA . THR A 1 96 ? 46.898 -0.312 -23.973 1.00 62.59 96 THR A CA 1
ATOM 704 C C . THR A 1 96 ? 47.290 -1.496 -23.079 1.00 62.59 96 THR A C 1
ATOM 706 O O . THR A 1 96 ? 47.386 -2.618 -23.585 1.00 62.59 96 THR A O 1
ATOM 709 N N . PRO A 1 97 ? 47.521 -1.296 -21.770 1.00 64.38 97 PRO A N 1
ATOM 710 C CA . PRO A 1 97 ? 47.966 -2.357 -20.871 1.00 64.38 97 PRO A CA 1
ATOM 711 C C . PRO A 1 97 ? 46.931 -3.487 -20.779 1.00 64.38 97 PRO A C 1
ATOM 713 O O . PRO A 1 97 ? 45.771 -3.262 -20.435 1.00 64.38 97 PRO A O 1
ATOM 716 N N . GLN A 1 98 ? 47.372 -4.710 -21.093 1.00 52.81 98 GLN A N 1
ATOM 717 C CA . GLN A 1 98 ? 46.607 -5.935 -20.885 1.00 52.81 98 GLN A CA 1
ATOM 718 C C . GLN A 1 98 ? 46.368 -6.146 -19.390 1.00 52.81 98 GLN A C 1
ATOM 720 O O . GLN A 1 98 ? 47.311 -6.289 -18.612 1.00 52.81 98 GLN A O 1
ATOM 725 N N . GLN A 1 99 ? 45.099 -6.228 -19.001 1.00 56.16 99 GLN A N 1
ATOM 726 C CA . GLN A 1 99 ? 44.720 -6.894 -17.766 1.00 56.16 99 GLN A CA 1
ATOM 727 C C . GLN A 1 99 ? 44.835 -8.404 -17.975 1.00 56.16 99 GLN A C 1
ATOM 729 O O . GLN A 1 99 ? 44.142 -8.991 -18.803 1.00 56.16 99 GLN A O 1
ATOM 734 N N . THR A 1 100 ? 45.737 -9.013 -17.217 1.00 58.53 100 THR A N 1
ATOM 735 C CA . THR A 1 100 ? 45.937 -10.455 -17.104 1.00 58.53 100 THR A CA 1
ATOM 736 C C . THR A 1 100 ? 44.649 -11.123 -16.599 1.00 58.53 100 THR A C 1
ATOM 738 O O . THR A 1 100 ? 44.204 -10.801 -15.495 1.00 58.53 100 THR A O 1
ATOM 741 N N . PRO A 1 101 ? 44.035 -12.063 -17.337 1.00 57.94 101 PRO A N 1
ATOM 742 C CA . PRO A 1 101 ? 42.981 -12.897 -16.786 1.00 57.94 101 PRO A CA 1
ATOM 743 C C . PRO A 1 101 ? 43.616 -13.969 -15.898 1.00 57.94 101 PRO A C 1
ATOM 745 O O . PRO A 1 101 ? 44.456 -14.752 -16.342 1.00 57.94 101 PRO A O 1
ATOM 748 N N . HIS A 1 102 ? 43.227 -14.001 -14.628 1.00 66.50 102 HIS A N 1
ATOM 749 C CA . HIS A 1 102 ? 43.619 -15.067 -13.714 1.00 66.50 102 HIS A CA 1
ATOM 750 C C . HIS A 1 102 ? 43.015 -16.412 -14.168 1.00 66.50 102 HIS A C 1
ATOM 752 O O . HIS A 1 102 ? 41.830 -16.459 -14.511 1.00 66.50 102 HIS A O 1
ATOM 758 N N . PRO A 1 103 ? 43.783 -17.517 -14.147 1.00 56.91 103 PRO A N 1
ATOM 759 C CA . PRO A 1 103 ? 43.252 -18.845 -14.413 1.00 56.91 103 PRO A CA 1
ATOM 760 C C . PRO A 1 103 ? 42.405 -19.288 -13.217 1.00 56.91 103 PRO A C 1
ATOM 762 O O . PRO A 1 103 ? 42.925 -19.567 -12.136 1.00 56.91 103 PRO A O 1
ATOM 765 N N . HIS A 1 104 ? 41.087 -19.343 -13.398 1.00 52.31 104 HIS A N 1
ATOM 766 C CA . HIS A 1 104 ? 40.216 -20.014 -12.442 1.00 52.31 104 HIS A CA 1
ATOM 767 C C . HIS A 1 104 ? 40.384 -21.535 -12.590 1.00 52.31 104 HIS A C 1
ATOM 769 O O . HIS A 1 104 ? 40.210 -22.052 -13.696 1.00 52.31 104 HIS A O 1
ATOM 775 N N . PRO A 1 105 ? 40.703 -22.267 -11.508 1.00 56.81 105 PRO A N 1
ATOM 776 C CA . PRO A 1 105 ? 40.686 -23.718 -11.525 1.00 56.81 105 PRO A CA 1
ATOM 777 C C . PRO A 1 105 ? 39.245 -24.189 -11.729 1.00 56.81 105 PRO A C 1
ATOM 779 O O . PRO A 1 105 ? 38.332 -23.814 -10.992 1.00 56.81 105 PRO A O 1
ATOM 782 N N . HIS A 1 106 ? 39.056 -24.995 -12.765 1.00 47.31 106 HIS A N 1
ATOM 783 C CA . HIS A 1 106 ? 37.812 -25.685 -13.061 1.00 47.31 106 HIS A CA 1
ATOM 784 C C . HIS A 1 106 ? 37.593 -26.777 -12.000 1.00 47.31 106 HIS A C 1
ATOM 786 O O . HIS A 1 106 ? 38.451 -27.653 -11.875 1.00 47.31 106 HIS A O 1
ATOM 792 N N . PRO A 1 107 ? 36.473 -26.800 -11.257 1.00 59.88 107 PRO A N 1
ATOM 793 C CA . PRO A 1 107 ? 36.021 -28.041 -10.660 1.00 59.88 107 PRO A CA 1
ATOM 794 C C . PRO A 1 107 ? 35.402 -28.896 -11.771 1.00 59.88 107 PRO A C 1
ATOM 796 O O . PRO A 1 107 ? 34.409 -28.521 -12.404 1.00 59.88 107 PRO A O 1
ATOM 799 N N . GLU A 1 108 ? 36.042 -30.029 -12.038 1.00 50.28 108 GLU A N 1
ATOM 800 C CA . GLU A 1 108 ? 35.439 -31.148 -12.745 1.00 50.28 108 GLU A CA 1
ATOM 801 C C . GLU A 1 108 ? 34.215 -31.659 -11.976 1.00 50.28 108 GLU A C 1
ATOM 803 O O . GLU A 1 108 ? 34.248 -31.855 -10.763 1.00 50.28 108 GLU A O 1
ATOM 808 N N . GLY A 1 109 ? 33.154 -31.920 -12.739 1.00 52.84 109 GLY A N 1
ATOM 809 C CA . GLY A 1 109 ? 32.224 -33.005 -12.460 1.00 52.84 109 GLY A CA 1
ATOM 810 C C . GLY A 1 109 ? 31.125 -32.734 -11.443 1.00 52.84 109 GLY A C 1
ATOM 811 O O . GLY A 1 109 ? 31.203 -33.249 -10.343 1.00 52.84 109 GLY A O 1
ATOM 812 N N . TYR A 1 110 ? 30.021 -32.103 -11.866 1.00 43.69 110 TYR A N 1
ATOM 813 C CA . TYR A 1 110 ? 28.680 -32.546 -11.454 1.00 43.69 110 TYR A CA 1
ATOM 814 C C . TYR A 1 110 ? 27.687 -32.390 -12.609 1.00 43.69 110 TYR A C 1
ATOM 816 O O . TYR A 1 110 ? 27.260 -31.300 -12.989 1.00 43.69 110 TYR A O 1
ATOM 824 N N . HIS A 1 111 ? 27.340 -33.538 -13.179 1.00 46.69 111 HIS A N 1
ATOM 825 C CA . HIS A 1 111 ? 26.279 -33.720 -14.150 1.00 46.69 111 HIS A CA 1
ATOM 826 C C . HIS A 1 111 ? 24.894 -33.554 -13.495 1.00 46.69 111 HIS A C 1
ATOM 828 O O . HIS A 1 111 ? 24.613 -34.151 -12.464 1.00 46.69 111 HIS A O 1
ATOM 834 N N . VAL A 1 112 ? 24.029 -32.807 -14.197 1.00 49.59 112 VAL A N 1
ATOM 835 C CA . VAL A 1 112 ? 22.558 -32.938 -14.260 1.00 49.59 112 VAL A CA 1
ATOM 836 C C . VAL A 1 112 ? 21.767 -32.598 -12.983 1.00 49.59 112 VAL A C 1
ATOM 838 O O . VAL A 1 112 ? 21.657 -33.419 -12.093 1.00 49.59 112 VAL A O 1
ATOM 841 N N . HIS A 1 113 ? 21.124 -31.413 -12.951 1.00 44.09 113 HIS A N 1
ATOM 842 C CA . HIS A 1 113 ? 19.718 -31.192 -12.510 1.00 44.09 113 HIS A CA 1
ATOM 843 C C . HIS A 1 113 ? 19.284 -29.699 -12.584 1.00 44.09 113 HIS A C 1
ATOM 845 O O . HIS A 1 113 ? 18.654 -29.151 -11.684 1.00 44.09 113 HIS A O 1
ATOM 851 N N . ALA A 1 114 ? 19.552 -28.998 -13.692 1.00 41.75 114 ALA A N 1
ATOM 852 C CA . ALA A 1 114 ? 19.208 -27.572 -13.851 1.00 41.75 114 ALA A CA 1
ATOM 853 C C . ALA A 1 114 ? 17.816 -27.304 -14.472 1.00 41.75 114 ALA A C 1
ATOM 855 O O . ALA A 1 114 ? 17.616 -26.306 -15.158 1.00 41.75 114 ALA A O 1
ATOM 856 N N . ARG A 1 115 ? 16.831 -28.187 -14.257 1.00 45.47 115 ARG A N 1
ATOM 857 C CA . ARG A 1 115 ? 15.434 -27.976 -14.707 1.00 45.47 115 ARG A CA 1
ATOM 858 C C . ARG A 1 115 ? 14.406 -27.872 -13.573 1.00 45.47 115 ARG A C 1
ATOM 860 O O . ARG A 1 115 ? 13.239 -27.622 -13.841 1.00 45.47 115 ARG A O 1
ATOM 867 N N . GLY A 1 116 ? 14.832 -27.977 -12.310 1.00 39.44 116 GLY A N 1
ATOM 868 C CA . GLY A 1 116 ? 13.944 -27.891 -11.139 1.00 39.44 116 GLY A CA 1
ATOM 869 C C . GLY A 1 116 ? 14.065 -26.618 -10.290 1.00 39.44 116 GLY A C 1
ATOM 870 O O . GLY A 1 116 ? 13.217 -26.388 -9.430 1.00 39.44 116 GLY A O 1
ATOM 871 N N . LEU A 1 117 ? 15.092 -25.782 -10.493 1.00 45.91 117 LEU A N 1
ATOM 872 C CA . LEU A 1 117 ? 15.403 -24.693 -9.552 1.00 45.91 117 LEU A CA 1
ATOM 873 C C . LEU A 1 117 ? 14.553 -23.426 -9.774 1.00 45.91 117 LEU A C 1
ATOM 875 O O . LEU A 1 117 ? 14.099 -22.809 -8.814 1.00 45.91 117 LEU A O 1
ATOM 879 N N . LEU A 1 118 ? 14.260 -23.069 -11.031 1.00 45.03 118 LEU A N 1
ATOM 880 C CA . LEU A 1 118 ? 13.445 -21.887 -11.356 1.00 45.03 118 LEU A CA 1
ATOM 881 C C . LEU A 1 118 ? 11.953 -22.081 -11.036 1.00 45.03 118 LEU A C 1
ATOM 883 O O . LEU A 1 118 ? 11.293 -21.138 -10.605 1.00 45.03 118 LEU A O 1
ATOM 887 N N . ALA A 1 119 ? 11.437 -23.308 -11.155 1.00 42.81 119 ALA A N 1
ATOM 888 C CA . ALA A 1 119 ? 10.063 -23.630 -10.768 1.00 42.81 119 ALA A CA 1
ATOM 889 C C . ALA A 1 119 ? 9.854 -23.561 -9.242 1.00 42.81 119 ALA A C 1
ATOM 891 O O . ALA A 1 119 ? 8.797 -23.132 -8.789 1.00 42.81 119 ALA A O 1
ATOM 892 N N . ARG A 1 120 ? 10.872 -23.897 -8.435 1.00 45.62 120 ARG A N 1
ATOM 893 C CA . ARG A 1 120 ? 10.796 -23.816 -6.963 1.00 45.62 120 ARG A CA 1
ATOM 894 C C . ARG A 1 120 ? 10.898 -22.383 -6.431 1.00 45.62 120 ARG A C 1
ATOM 896 O O . ARG A 1 120 ? 10.241 -22.072 -5.444 1.00 45.62 120 ARG A O 1
ATOM 903 N N . ILE A 1 121 ? 11.637 -21.496 -7.105 1.00 50.25 121 ILE A N 1
ATOM 904 C CA . ILE A 1 121 ? 11.731 -20.074 -6.718 1.00 50.25 121 ILE A CA 1
ATOM 905 C C . ILE A 1 121 ? 10.420 -19.330 -7.016 1.00 50.25 121 ILE A C 1
ATOM 907 O O . ILE A 1 121 ? 9.967 -18.533 -6.198 1.00 50.25 121 ILE A O 1
ATOM 911 N N . VAL A 1 122 ? 9.766 -19.613 -8.148 1.00 47.81 122 VAL A N 1
ATOM 912 C CA . VAL A 1 122 ? 8.498 -18.952 -8.511 1.00 47.81 122 VAL A CA 1
ATOM 913 C C . VAL A 1 122 ? 7.309 -19.526 -7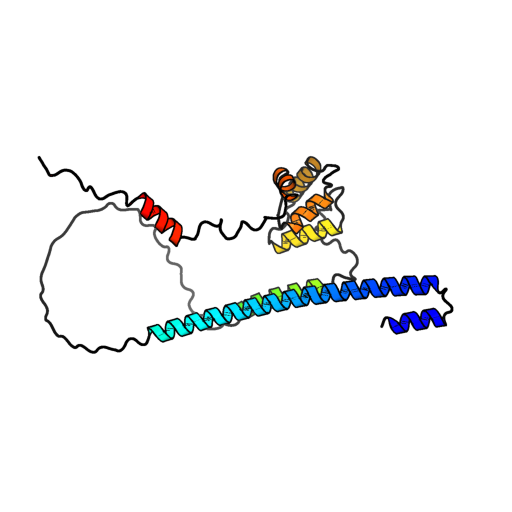.727 1.00 47.81 122 VAL A C 1
ATOM 915 O O . VAL A 1 122 ? 6.439 -18.765 -7.312 1.00 47.81 122 VAL A O 1
ATOM 918 N N . LEU A 1 123 ? 7.293 -20.833 -7.438 1.00 46.00 123 LEU A N 1
ATOM 919 C CA . LEU A 1 123 ? 6.247 -21.449 -6.614 1.00 46.00 123 LEU A CA 1
ATOM 920 C C . LEU A 1 123 ? 6.379 -21.079 -5.120 1.00 46.00 123 LEU A C 1
ATOM 922 O O . LEU A 1 123 ? 5.366 -20.898 -4.452 1.00 46.00 123 LEU A O 1
ATOM 926 N N . GLY A 1 124 ? 7.602 -20.875 -4.610 1.00 42.25 124 GLY A N 1
ATOM 927 C CA . GLY A 1 124 ? 7.840 -20.422 -3.232 1.00 42.25 124 GLY A CA 1
ATOM 928 C C . GLY A 1 124 ? 7.329 -19.003 -2.951 1.00 42.25 124 GLY A C 1
ATOM 929 O O . GLY A 1 124 ? 6.690 -18.772 -1.930 1.00 42.25 124 GLY A O 1
ATOM 930 N N . VAL A 1 125 ? 7.513 -18.067 -3.890 1.00 46.91 125 VAL A N 1
ATOM 931 C CA . VAL A 1 125 ? 7.047 -16.671 -3.741 1.00 46.91 125 VAL A CA 1
ATOM 932 C C . VAL A 1 125 ? 5.516 -16.557 -3.806 1.00 46.91 125 VAL A C 1
ATOM 934 O O . VAL A 1 125 ? 4.932 -15.691 -3.157 1.00 46.91 125 VAL A O 1
ATOM 937 N N . ILE A 1 126 ? 4.849 -17.440 -4.555 1.00 46.09 126 ILE A N 1
ATOM 938 C CA . ILE A 1 126 ? 3.382 -17.446 -4.673 1.00 46.09 126 ILE A CA 1
ATOM 939 C C . ILE A 1 126 ? 2.729 -18.097 -3.441 1.00 46.09 126 ILE A C 1
ATOM 941 O O . ILE A 1 126 ? 1.709 -17.603 -2.966 1.00 46.09 126 ILE A O 1
ATOM 945 N N . ILE A 1 127 ? 3.331 -19.147 -2.871 1.00 46.72 127 ILE A N 1
ATOM 946 C CA . ILE A 1 127 ? 2.807 -19.802 -1.660 1.00 46.72 127 ILE A CA 1
ATOM 947 C C . ILE A 1 127 ? 2.981 -18.910 -0.415 1.00 46.72 127 ILE A C 1
ATOM 949 O O . ILE A 1 127 ? 2.037 -18.798 0.369 1.00 46.72 127 ILE A O 1
ATOM 953 N N . ASP A 1 128 ? 4.101 -18.187 -0.270 1.00 44.00 128 ASP A N 1
ATOM 954 C CA . ASP A 1 128 ? 4.262 -17.192 0.810 1.00 44.00 128 ASP A CA 1
ATOM 955 C C . ASP A 1 128 ? 3.309 -15.994 0.647 1.00 44.00 128 ASP A C 1
ATOM 957 O O . ASP A 1 128 ? 2.742 -15.500 1.625 1.00 44.00 128 ASP A O 1
ATOM 961 N N . GLY A 1 129 ? 3.056 -15.565 -0.595 1.00 42.59 129 GLY A N 1
ATOM 962 C CA . GLY A 1 129 ? 2.099 -14.496 -0.892 1.00 42.59 129 GLY A CA 1
ATOM 963 C C . GLY A 1 129 ? 0.645 -14.862 -0.567 1.00 42.59 129 GLY A C 1
ATOM 964 O O . GLY A 1 129 ? -0.117 -14.008 -0.116 1.00 42.59 129 GLY A O 1
ATOM 965 N N . CYS A 1 130 ? 0.253 -16.128 -0.746 1.00 44.50 130 CYS A N 1
ATOM 966 C CA . CYS A 1 130 ? -1.097 -16.598 -0.427 1.00 44.50 130 CYS A CA 1
ATOM 967 C C . CYS A 1 130 ? -1.288 -16.938 1.060 1.00 44.50 130 CYS A C 1
ATOM 969 O O . CYS A 1 130 ? -2.394 -16.766 1.574 1.00 44.50 130 CYS A O 1
ATOM 971 N N . ARG A 1 131 ? -0.237 -17.351 1.782 1.00 40.84 131 ARG A N 1
ATOM 972 C CA . ARG A 1 131 ? -0.333 -17.621 3.227 1.00 40.84 131 ARG A CA 1
ATOM 973 C C . ARG A 1 131 ? -0.432 -16.342 4.067 1.00 40.84 131 ARG A C 1
ATOM 975 O O . ARG A 1 131 ? -1.163 -16.320 5.052 1.00 40.84 131 ARG A O 1
ATOM 982 N N . ALA A 1 132 ? 0.197 -15.250 3.629 1.00 44.56 132 ALA A N 1
ATOM 983 C CA . ALA A 1 132 ? 0.103 -13.950 4.299 1.00 44.56 132 ALA A CA 1
ATOM 984 C C . ALA A 1 132 ? -1.307 -13.321 4.254 1.00 44.56 132 ALA A C 1
ATOM 986 O O . ALA A 1 132 ? -1.638 -12.506 5.112 1.00 44.56 132 ALA A O 1
ATOM 987 N N . ALA A 1 133 ? -2.149 -13.706 3.287 1.00 45.81 133 ALA A N 1
ATOM 988 C CA . ALA A 1 133 ? -3.503 -13.168 3.142 1.00 45.81 133 ALA A CA 1
ATOM 989 C C . ALA A 1 133 ? -4.557 -13.901 3.996 1.00 45.81 133 ALA A C 1
ATOM 991 O O . ALA A 1 133 ? -5.595 -13.320 4.298 1.00 45.81 133 ALA A O 1
ATOM 992 N N . ALA A 1 134 ? -4.306 -15.153 4.399 1.00 43.69 134 ALA A N 1
ATOM 993 C CA . ALA A 1 134 ? -5.273 -15.973 5.138 1.00 43.69 134 ALA A CA 1
ATOM 994 C C . ALA A 1 134 ? -5.111 -15.907 6.671 1.00 43.69 134 ALA A C 1
ATOM 996 O O . ALA A 1 134 ? -6.065 -16.168 7.397 1.00 43.69 134 ALA A O 1
ATOM 997 N N . GLU A 1 135 ? -3.939 -15.520 7.185 1.00 44.88 135 GLU A N 1
ATOM 998 C CA . GLU A 1 135 ? -3.656 -15.477 8.635 1.00 44.88 135 G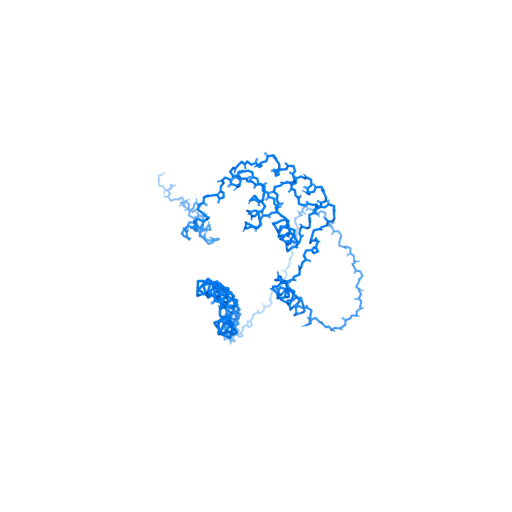LU A CA 1
ATOM 999 C C . GLU A 1 135 ? -3.884 -14.083 9.278 1.00 44.88 135 GLU A C 1
ATOM 1001 O O . GLU A 1 135 ? -3.652 -13.897 10.472 1.00 44.88 135 GLU A O 1
ATOM 1006 N N . GLY A 1 136 ? -4.351 -13.086 8.513 1.00 44.31 136 GLY A N 1
ATOM 1007 C CA . GLY A 1 136 ? -4.421 -11.678 8.937 1.00 44.31 136 GLY A CA 1
ATOM 1008 C C . GLY A 1 136 ? -5.647 -11.246 9.753 1.00 44.31 136 GLY A C 1
ATOM 1009 O O . GLY A 1 136 ? -5.675 -10.108 10.205 1.00 44.31 136 GLY A O 1
ATOM 1010 N N . ALA A 1 137 ? -6.650 -12.106 9.953 1.00 46.81 137 ALA A N 1
ATOM 1011 C CA . ALA A 1 137 ? -7.922 -11.687 10.557 1.00 46.81 137 ALA A CA 1
ATOM 1012 C C . ALA A 1 137 ? -8.105 -12.051 12.046 1.00 46.81 137 ALA A C 1
ATOM 1014 O O . ALA A 1 137 ? -9.060 -11.580 12.652 1.00 46.81 137 ALA A O 1
ATOM 1015 N N . ALA A 1 138 ? -7.236 -12.868 12.661 1.00 43.81 138 ALA A N 1
ATOM 1016 C CA . ALA A 1 138 ? -7.520 -13.383 14.014 1.00 43.81 138 ALA A CA 1
ATOM 1017 C C . ALA A 1 138 ? -6.313 -13.602 14.948 1.00 43.81 138 ALA A C 1
ATOM 1019 O O . ALA A 1 138 ? -6.479 -14.164 16.028 1.00 43.81 138 ALA A O 1
ATOM 1020 N N . ALA A 1 139 ? -5.100 -13.169 14.591 1.00 45.66 139 ALA A N 1
ATOM 1021 C CA . ALA A 1 139 ? -3.938 -13.330 15.467 1.00 45.66 139 ALA A CA 1
ATOM 1022 C C . ALA A 1 139 ? -3.579 -12.012 16.162 1.00 45.66 139 ALA A C 1
ATOM 1024 O O . ALA A 1 139 ? -2.894 -11.159 15.598 1.00 45.66 139 ALA A O 1
ATOM 1025 N N . ALA A 1 140 ? -4.019 -11.887 17.412 1.00 45.78 140 ALA A N 1
ATOM 1026 C CA . ALA A 1 140 ? -3.594 -10.867 18.356 1.00 45.78 140 ALA A CA 1
ATOM 1027 C C . ALA A 1 140 ? -2.059 -10.671 18.344 1.00 45.78 140 ALA A C 1
ATOM 1029 O O . ALA A 1 140 ? -1.284 -11.543 18.743 1.00 45.78 140 ALA A O 1
ATOM 1030 N N . SER A 1 141 ? -1.644 -9.514 17.823 1.00 53.34 141 SER A N 1
ATOM 1031 C CA . SER A 1 141 ? -0.637 -8.599 18.378 1.00 53.34 141 SER A CA 1
ATOM 1032 C C . SER A 1 141 ? 0.644 -9.187 18.990 1.00 53.34 141 SER A C 1
ATOM 1034 O O . SER A 1 141 ? 1.120 -8.717 20.027 1.00 53.34 141 SER A O 1
ATOM 1036 N N . LYS A 1 142 ? 1.296 -10.156 18.341 1.00 56.78 142 LYS A N 1
ATOM 1037 C CA . LYS A 1 142 ? 2.749 -10.282 18.527 1.00 56.78 142 LYS A CA 1
ATOM 1038 C C . LYS A 1 142 ? 3.392 -9.133 17.759 1.00 56.78 142 LYS A C 1
ATOM 1040 O O . LYS A 1 142 ? 3.229 -9.063 16.544 1.00 56.78 142 LYS A O 1
ATOM 1045 N N . ARG A 1 143 ? 4.072 -8.227 18.475 1.00 63.94 143 ARG A N 1
ATOM 1046 C CA . ARG A 1 143 ? 4.809 -7.079 17.913 1.00 63.94 143 ARG A CA 1
ATOM 1047 C C . ARG A 1 143 ? 5.549 -7.519 16.643 1.00 63.94 143 ARG A C 1
ATOM 1049 O O . ARG A 1 143 ? 6.501 -8.292 16.726 1.00 63.94 143 ARG A O 1
ATOM 1056 N N . ARG A 1 144 ? 5.079 -7.080 15.468 1.00 79.62 144 ARG A N 1
ATOM 1057 C CA . ARG A 1 144 ? 5.649 -7.469 14.158 1.00 79.62 144 ARG A CA 1
ATOM 1058 C C . ARG A 1 144 ? 6.928 -6.698 13.810 1.00 79.62 144 ARG A C 1
ATOM 1060 O O . ARG A 1 144 ? 7.563 -6.972 12.787 1.00 79.62 144 ARG A O 1
ATOM 1067 N N . TRP A 1 145 ? 7.321 -5.760 14.669 1.00 86.19 145 TRP A N 1
ATOM 1068 C CA . TRP A 1 145 ? 8.536 -4.964 14.556 1.00 86.19 145 TRP A CA 1
ATOM 1069 C C . TRP A 1 145 ? 9.604 -5.401 15.576 1.00 86.19 145 TRP A C 1
ATOM 1071 O O . TRP A 1 145 ? 9.266 -5.913 16.649 1.00 86.19 145 TRP A O 1
ATOM 1081 N N . PRO A 1 146 ? 10.901 -5.215 15.257 1.00 87.88 146 PRO A N 1
ATOM 1082 C CA . PRO A 1 146 ? 11.993 -5.452 16.198 1.00 87.88 146 PRO A CA 1
ATOM 1083 C C . PRO A 1 146 ? 11.806 -4.672 17.504 1.00 87.88 146 PRO A C 1
ATOM 1085 O O . PRO A 1 146 ? 11.327 -3.538 17.492 1.00 87.88 146 PRO A O 1
ATOM 1088 N N . LYS A 1 147 ? 12.227 -5.257 18.633 1.00 88.19 147 LYS A N 1
ATOM 1089 C CA . LYS A 1 147 ? 12.077 -4.648 19.968 1.00 88.19 147 LYS A CA 1
ATOM 1090 C C . LYS A 1 147 ? 12.759 -3.275 20.078 1.00 88.19 147 LYS A C 1
ATOM 1092 O O . LYS A 1 147 ? 12.265 -2.423 20.807 1.00 88.19 147 LYS A O 1
ATOM 1097 N N . ASP A 1 148 ? 13.822 -3.059 19.306 1.00 89.88 148 ASP A N 1
ATOM 1098 C CA . ASP A 1 148 ? 14.616 -1.823 19.297 1.00 89.88 148 ASP A CA 1
ATOM 1099 C C . ASP A 1 148 ? 14.023 -0.708 18.413 1.00 89.88 148 ASP A C 1
ATOM 1101 O O . ASP A 1 148 ? 14.581 0.385 18.343 1.00 89.88 148 ASP A O 1
ATOM 1105 N N . MET A 1 149 ? 12.913 -0.969 17.710 1.00 93.25 149 MET A N 1
ATOM 1106 C CA . MET A 1 149 ? 12.296 -0.037 16.753 1.00 93.25 149 MET A CA 1
ATOM 1107 C C . MET A 1 149 ? 10.795 0.125 17.027 1.00 93.25 149 MET A C 1
ATOM 1109 O O . MET A 1 149 ? 9.971 -0.322 16.217 1.00 93.25 149 MET A O 1
ATOM 1113 N N . PRO A 1 150 ? 10.418 0.709 18.180 1.00 94.94 150 PRO A N 1
ATOM 1114 C CA . PRO A 1 150 ? 9.019 0.983 18.478 1.00 94.94 150 PRO A CA 1
ATOM 1115 C C . PRO A 1 150 ? 8.409 1.951 17.447 1.00 94.94 150 PRO A C 1
ATOM 1117 O O . PRO A 1 150 ? 9.141 2.652 16.749 1.00 94.94 150 PRO A O 1
ATOM 1120 N N . PRO A 1 151 ? 7.075 1.994 17.326 1.00 96.12 151 PRO A N 1
ATOM 1121 C CA . PRO A 1 151 ? 6.417 3.011 16.520 1.00 96.12 151 PRO A CA 1
ATOM 1122 C C . PRO A 1 151 ? 6.748 4.412 17.069 1.00 96.12 151 PRO A C 1
ATOM 1124 O O . PRO A 1 151 ? 6.753 4.606 18.291 1.00 96.12 151 PRO A O 1
ATOM 1127 N N . PRO A 1 152 ? 7.058 5.390 16.200 1.00 95.75 152 PRO A N 1
ATOM 1128 C CA . PRO A 1 152 ? 7.283 6.761 16.635 1.00 95.75 152 PRO A CA 1
ATOM 1129 C C . PRO A 1 152 ? 5.991 7.417 17.137 1.00 95.75 152 PRO A C 1
ATOM 1131 O O . PRO A 1 152 ? 4.885 6.998 16.797 1.00 95.75 152 PRO A O 1
ATOM 1134 N N . ALA A 1 153 ? 6.137 8.472 17.943 1.00 95.19 153 ALA A N 1
ATOM 1135 C CA . ALA A 1 153 ? 5.003 9.202 18.502 1.00 95.19 153 ALA A CA 1
ATOM 1136 C C . ALA A 1 153 ? 4.048 9.687 17.395 1.00 95.19 153 ALA A C 1
ATOM 1138 O O . ALA A 1 153 ? 4.478 10.263 16.396 1.00 95.19 153 ALA A O 1
ATOM 1139 N N . GLY A 1 154 ? 2.748 9.436 17.574 1.00 94.69 154 GLY A N 1
ATOM 1140 C CA . GLY A 1 154 ? 1.710 9.805 16.606 1.00 94.69 154 GLY A CA 1
ATOM 1141 C C . GLY A 1 154 ? 1.563 8.859 15.405 1.00 94.69 154 GLY A C 1
ATOM 1142 O O . GLY A 1 154 ? 0.788 9.163 14.498 1.00 94.69 154 GLY A O 1
ATOM 1143 N N . VAL A 1 155 ? 2.274 7.726 15.378 1.00 97.06 155 VAL A N 1
ATOM 1144 C CA . VAL A 1 155 ? 2.063 6.644 14.401 1.00 97.06 155 VAL A CA 1
ATOM 1145 C C . VAL A 1 155 ? 1.414 5.459 15.105 1.00 97.06 155 VAL A C 1
ATOM 1147 O O . VAL A 1 155 ? 1.919 4.996 16.125 1.00 97.06 155 VAL A O 1
ATOM 1150 N N . ALA A 1 156 ? 0.302 4.958 14.565 1.00 95.44 156 ALA A N 1
ATOM 1151 C CA . ALA A 1 156 ? -0.356 3.780 15.119 1.00 95.44 156 ALA A CA 1
ATOM 1152 C C . ALA A 1 156 ? 0.469 2.504 14.868 1.00 95.44 156 ALA A C 1
ATOM 1154 O O . ALA A 1 156 ? 1.127 2.362 13.833 1.00 95.44 156 ALA A O 1
ATOM 1155 N N . ASP A 1 157 ? 0.378 1.545 15.789 1.00 93.25 157 ASP A N 1
ATOM 1156 C CA . ASP A 1 157 ? 1.082 0.257 15.733 1.00 93.25 157 ASP A CA 1
ATOM 1157 C C . ASP A 1 157 ? 0.873 -0.484 14.398 1.00 93.25 157 ASP A C 1
ATOM 1159 O O . ASP A 1 157 ? 1.827 -1.009 13.818 1.00 93.25 157 ASP A O 1
ATOM 1163 N N . ASP A 1 158 ? -0.355 -0.476 13.870 1.00 92.56 158 ASP A N 1
ATOM 1164 C CA . ASP A 1 158 ? -0.706 -1.151 12.615 1.00 92.56 158 ASP A CA 1
ATOM 1165 C C . ASP A 1 158 ? -0.086 -0.472 11.384 1.00 92.56 158 ASP A C 1
ATOM 1167 O O . ASP A 1 158 ? 0.427 -1.150 10.488 1.00 92.56 158 ASP A O 1
ATOM 1171 N N . GLN A 1 159 ? -0.063 0.867 11.355 1.00 95.38 159 GLN A N 1
ATOM 1172 C CA . GLN A 1 159 ? 0.582 1.642 10.284 1.00 95.38 159 GLN A CA 1
ATOM 1173 C C . GLN A 1 159 ? 2.087 1.364 10.261 1.00 95.38 159 GLN A C 1
ATOM 1175 O O . GLN A 1 159 ? 2.685 1.134 9.205 1.00 95.38 159 GLN A O 1
ATOM 1180 N N . TRP A 1 160 ? 2.702 1.322 11.445 1.00 96.19 160 TRP A N 1
ATOM 1181 C CA . TRP A 1 160 ? 4.117 1.012 11.583 1.00 96.19 160 TRP A CA 1
ATOM 1182 C C . TRP A 1 160 ? 4.438 -0.424 11.158 1.00 96.19 160 TRP A C 1
ATOM 1184 O O . TRP A 1 160 ? 5.390 -0.647 10.407 1.00 96.19 160 TRP A O 1
ATOM 1194 N N . ALA A 1 161 ? 3.620 -1.399 11.567 1.00 94.00 161 ALA A N 1
ATOM 1195 C CA . ALA A 1 161 ? 3.761 -2.785 11.130 1.00 94.00 161 ALA A CA 1
ATOM 1196 C C . ALA A 1 161 ? 3.687 -2.906 9.597 1.00 94.00 161 ALA A C 1
ATOM 1198 O O . ALA A 1 161 ? 4.557 -3.537 8.989 1.00 94.00 161 ALA A O 1
ATOM 1199 N N . GLY A 1 162 ? 2.719 -2.230 8.967 1.00 93.81 162 GLY A N 1
ATOM 1200 C CA . GLY A 1 162 ? 2.584 -2.175 7.511 1.00 93.81 162 GLY A CA 1
ATOM 1201 C C . GLY A 1 162 ? 3.812 -1.579 6.814 1.00 93.81 162 GLY A C 1
ATOM 1202 O O . GLY A 1 162 ? 4.279 -2.116 5.806 1.00 93.81 162 GLY A O 1
ATOM 1203 N N . PHE A 1 163 ? 4.402 -0.520 7.373 1.00 95.94 163 PHE A N 1
ATOM 1204 C CA . PHE A 1 163 ? 5.633 0.075 6.849 1.00 95.94 163 PHE A CA 1
ATOM 1205 C C . PHE A 1 163 ? 6.843 -0.863 6.944 1.00 95.94 163 PHE A C 1
ATOM 1207 O O . PHE A 1 163 ? 7.619 -0.987 5.989 1.00 95.94 163 PHE A O 1
ATOM 1214 N N . ILE A 1 164 ? 7.004 -1.568 8.064 1.00 95.50 164 ILE A N 1
ATOM 1215 C CA . ILE A 1 164 ? 8.081 -2.551 8.229 1.00 95.50 164 ILE A CA 1
ATOM 1216 C C . ILE A 1 164 ? 7.933 -3.694 7.217 1.00 95.50 164 ILE A C 1
ATOM 1218 O O . ILE A 1 164 ? 8.917 -4.074 6.572 1.00 95.50 164 ILE A O 1
ATOM 1222 N N . ASP A 1 165 ? 6.720 -4.209 7.026 1.00 93.88 165 ASP A N 1
ATOM 1223 C CA . ASP A 1 165 ? 6.453 -5.266 6.050 1.00 93.88 165 ASP A CA 1
ATOM 1224 C C . ASP A 1 165 ? 6.673 -4.775 4.608 1.00 93.88 165 ASP A C 1
ATOM 1226 O O . ASP A 1 165 ? 7.294 -5.479 3.803 1.00 93.88 165 ASP A O 1
ATOM 1230 N N . HIS A 1 166 ? 6.309 -3.525 4.300 1.00 94.81 166 HIS A N 1
ATOM 1231 C CA . HIS A 1 166 ? 6.624 -2.879 3.022 1.00 94.81 166 HIS A CA 1
ATOM 1232 C C . HIS A 1 166 ? 8.136 -2.848 2.741 1.00 94.81 166 HIS A C 1
ATOM 1234 O O . HIS A 1 166 ? 8.597 -3.223 1.656 1.00 94.81 166 HIS A O 1
ATOM 1240 N N . ARG A 1 167 ? 8.939 -2.444 3.730 1.00 95.25 167 ARG A N 1
ATOM 1241 C CA . ARG A 1 167 ? 10.403 -2.401 3.609 1.00 95.25 167 ARG A CA 1
ATOM 1242 C C . ARG A 1 167 ? 11.027 -3.783 3.439 1.00 95.25 167 ARG A C 1
ATOM 1244 O O . ARG A 1 167 ? 11.938 -3.940 2.620 1.00 95.25 167 ARG A O 1
ATOM 1251 N N . LYS A 1 168 ? 10.529 -4.789 4.167 1.00 92.69 168 LYS A N 1
ATOM 1252 C CA . LYS A 1 168 ? 10.948 -6.192 4.003 1.00 92.69 168 LYS A CA 1
ATOM 1253 C C . LYS A 1 168 ? 10.657 -6.690 2.588 1.00 92.69 168 LYS A C 1
ATOM 1255 O O . LYS A 1 168 ? 11.549 -7.253 1.956 1.00 92.69 168 LYS A O 1
ATOM 1260 N N . ALA A 1 169 ? 9.466 -6.412 2.053 1.00 91.75 169 ALA A N 1
ATOM 1261 C CA . ALA A 1 169 ? 9.093 -6.786 0.688 1.00 91.75 169 ALA A CA 1
ATOM 1262 C C . ALA A 1 169 ? 10.023 -6.156 -0.366 1.00 91.75 169 ALA A C 1
ATOM 1264 O O . ALA A 1 169 ? 10.405 -6.807 -1.338 1.00 91.75 169 ALA A O 1
ATOM 1265 N N . LYS A 1 170 ? 10.468 -4.914 -0.137 1.00 93.00 170 LYS A N 1
ATOM 1266 C CA . LY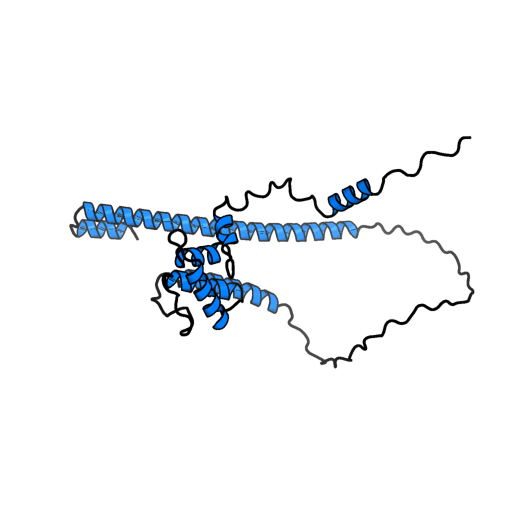S A 1 170 ? 11.468 -4.228 -0.972 1.00 93.00 170 LYS A CA 1
ATOM 1267 C C . LYS A 1 170 ? 12.920 -4.636 -0.706 1.00 93.00 170 LYS A C 1
ATOM 1269 O O . LYS A 1 170 ? 13.824 -4.047 -1.295 1.00 93.00 170 LYS A O 1
ATOM 1274 N N . ARG A 1 171 ? 13.154 -5.630 0.157 1.00 94.25 171 ARG A N 1
ATOM 1275 C CA . ARG A 1 171 ? 14.486 -6.108 0.567 1.00 94.25 171 ARG A CA 1
ATOM 1276 C C . ARG A 1 171 ? 15.384 -4.992 1.112 1.00 94.25 171 ARG A C 1
ATOM 1278 O O . ARG A 1 171 ? 16.598 -5.035 0.950 1.00 94.25 171 ARG A O 1
ATOM 1285 N N . ASN A 1 172 ? 14.791 -3.994 1.766 1.00 93.62 172 ASN A N 1
ATOM 1286 C CA . ASN A 1 172 ? 15.512 -2.875 2.367 1.00 93.62 172 ASN A CA 1
ATOM 1287 C C . ASN A 1 172 ? 15.138 -2.751 3.848 1.00 93.62 172 ASN A C 1
ATOM 1289 O O . ASN A 1 172 ? 14.422 -1.834 4.258 1.00 93.62 172 ASN A O 1
ATOM 1293 N N . ALA A 1 173 ? 15.582 -3.729 4.642 1.00 92.12 173 ALA A N 1
ATOM 1294 C CA . ALA A 1 173 ? 15.343 -3.766 6.081 1.00 92.12 173 ALA A CA 1
ATOM 1295 C C . ALA A 1 173 ? 15.797 -2.462 6.761 1.00 92.12 173 ALA A C 1
ATOM 1297 O O . ALA A 1 173 ? 16.826 -1.880 6.417 1.00 92.12 173 ALA A O 1
ATOM 1298 N N . LEU A 1 174 ? 14.992 -1.983 7.709 1.00 94.75 174 LEU A N 1
ATOM 1299 C CA . LEU A 1 174 ? 15.265 -0.748 8.435 1.00 94.75 174 LEU A CA 1
ATOM 1300 C C . LEU A 1 174 ? 16.416 -0.987 9.421 1.00 94.75 174 LEU A C 1
ATOM 1302 O O . LEU A 1 174 ? 16.305 -1.833 10.302 1.00 94.75 174 LEU A O 1
ATOM 1306 N N . THR A 1 175 ? 17.528 -0.270 9.262 1.00 95.88 175 THR A N 1
ATOM 1307 C CA . THR A 1 175 ? 18.642 -0.306 10.222 1.00 95.88 175 THR A CA 1
ATOM 1308 C C . THR A 1 175 ? 18.358 0.629 11.407 1.00 95.88 175 THR A C 1
ATOM 1310 O O . THR A 1 175 ? 17.601 1.589 11.242 1.00 95.88 175 THR A O 1
ATOM 1313 N N . PRO A 1 176 ? 18.977 0.431 12.590 1.00 96.38 176 PRO A N 1
ATOM 1314 C CA . PRO A 1 176 ? 18.765 1.309 13.749 1.00 96.38 176 PRO A CA 1
ATOM 1315 C C . PRO A 1 176 ? 19.052 2.785 13.454 1.00 96.38 176 PRO A C 1
ATOM 1317 O O . PRO A 1 176 ? 18.299 3.667 13.861 1.00 96.38 176 PRO A O 1
ATOM 1320 N N . ARG A 1 177 ? 20.100 3.066 12.668 1.00 96.75 177 ARG A N 1
ATOM 1321 C CA . ARG A 1 177 ? 20.428 4.434 12.250 1.00 96.75 177 ARG A CA 1
ATOM 1322 C C . ARG A 1 177 ? 19.387 5.011 11.290 1.00 96.75 177 ARG A C 1
ATOM 1324 O O . ARG A 1 177 ? 19.009 6.166 11.441 1.00 96.75 177 ARG A O 1
ATOM 1331 N N . ALA A 1 178 ? 18.908 4.220 10.328 1.00 96.19 178 ALA A N 1
ATOM 1332 C CA . ALA A 1 178 ? 17.857 4.658 9.410 1.00 96.19 178 ALA A CA 1
ATOM 1333 C C . ALA A 1 178 ? 16.534 4.922 10.142 1.00 96.19 178 ALA A C 1
ATOM 1335 O O . ALA A 1 178 ? 15.839 5.874 9.803 1.00 96.19 178 ALA A O 1
ATOM 1336 N N . TYR A 1 179 ? 16.217 4.125 11.167 1.00 97.00 179 TYR A N 1
ATOM 1337 C CA . TYR A 1 179 ? 15.088 4.375 12.059 1.00 97.00 179 TYR A CA 1
ATOM 1338 C C . TYR A 1 179 ? 15.224 5.734 12.760 1.00 97.00 179 TYR A C 1
ATOM 1340 O O . TYR A 1 179 ? 14.326 6.557 12.633 1.00 97.00 179 TYR A O 1
ATOM 1348 N N . GLN A 1 180 ? 16.364 6.023 13.401 1.00 97.31 180 GLN A N 1
ATOM 1349 C CA . GLN A 1 180 ? 16.601 7.323 14.053 1.00 97.31 180 GLN A CA 1
ATOM 1350 C C . GLN A 1 180 ? 16.417 8.506 13.093 1.00 97.31 180 GLN A C 1
ATOM 1352 O O . GLN A 1 180 ? 15.759 9.482 13.441 1.00 97.31 180 GLN A O 1
ATOM 1357 N N . LEU A 1 181 ? 16.970 8.407 11.879 1.00 97.06 181 LEU A N 1
ATOM 1358 C CA . LEU A 1 181 ? 16.838 9.452 10.860 1.00 97.06 181 LEU A CA 1
ATOM 1359 C C . LEU A 1 181 ? 15.388 9.622 10.397 1.00 97.06 181 LEU A C 1
ATOM 1361 O O . LEU A 1 181 ? 14.936 10.747 10.219 1.00 97.06 181 LEU A O 1
ATOM 1365 N N . LEU A 1 182 ? 14.650 8.522 10.230 1.00 95.94 182 LEU A N 1
ATOM 1366 C CA . LEU A 1 182 ? 13.241 8.571 9.851 1.00 95.94 182 LEU A CA 1
ATOM 1367 C C . LEU A 1 182 ? 12.385 9.206 10.951 1.00 95.94 182 LEU A C 1
ATOM 1369 O O . LEU A 1 182 ? 11.533 10.028 10.640 1.00 95.94 182 LEU A O 1
ATOM 1373 N N . VAL A 1 183 ? 12.617 8.856 12.219 1.00 96.69 183 VAL A N 1
ATOM 1374 C CA . VAL A 1 183 ? 11.882 9.433 13.354 1.00 96.69 183 VAL A CA 1
ATOM 1375 C C . VAL A 1 183 ? 12.175 10.922 13.500 1.00 96.69 183 VAL A C 1
ATOM 1377 O O . VAL A 1 183 ? 11.237 11.699 13.646 1.00 96.69 183 VAL A O 1
ATOM 1380 N N . ALA A 1 184 ? 13.444 11.332 13.401 1.00 97.19 184 ALA A N 1
ATOM 1381 C CA . ALA A 1 184 ? 13.815 12.746 13.417 1.00 97.19 184 ALA A CA 1
ATOM 1382 C C . ALA A 1 184 ? 13.120 13.514 12.284 1.00 97.19 184 ALA A C 1
ATOM 1384 O O . ALA A 1 184 ? 12.518 14.556 12.519 1.00 97.19 184 ALA A O 1
ATOM 1385 N N . LYS A 1 185 ? 13.113 12.941 11.077 1.00 96.50 185 LYS A N 1
ATOM 1386 C CA . LYS A 1 185 ? 12.475 13.542 9.906 1.00 96.50 185 LYS A CA 1
ATOM 1387 C C . LYS A 1 185 ? 10.948 13.611 10.010 1.00 96.50 185 LYS A C 1
ATOM 1389 O O . LYS A 1 185 ? 10.346 14.586 9.572 1.00 96.50 185 LYS A O 1
ATOM 1394 N N . LEU A 1 186 ? 10.313 12.587 10.583 1.00 96.44 186 LEU A N 1
ATOM 1395 C CA . LEU A 1 186 ? 8.877 12.598 10.868 1.00 96.44 186 LEU A CA 1
ATOM 1396 C C . LEU A 1 186 ? 8.532 13.672 11.897 1.00 96.44 186 LEU A C 1
ATOM 1398 O O . LEU A 1 186 ? 7.543 14.361 11.710 1.00 96.44 186 LEU A O 1
ATOM 1402 N N . ALA A 1 187 ? 9.340 13.834 12.945 1.00 96.19 187 ALA A N 1
ATOM 1403 C CA . ALA A 1 187 ? 9.121 14.869 13.951 1.00 96.19 187 ALA A CA 1
ATOM 1404 C C . ALA A 1 187 ? 9.322 16.285 13.385 1.00 96.19 187 ALA A C 1
ATOM 1406 O O . ALA A 1 187 ? 8.556 17.182 13.712 1.00 96.19 187 ALA A O 1
ATOM 1407 N N . GLU A 1 188 ? 10.318 16.478 12.516 1.00 96.81 188 GLU A N 1
ATOM 1408 C CA . GLU A 1 188 ? 10.620 17.771 11.887 1.00 96.81 188 GLU A CA 1
ATOM 1409 C C . GLU A 1 188 ? 9.542 18.221 10.889 1.00 96.81 188 GLU A C 1
ATOM 1411 O O . GLU A 1 188 ? 9.276 19.414 10.756 1.00 96.81 188 GLU A O 1
ATOM 1416 N N . HIS A 1 189 ? 8.922 17.279 10.173 1.00 95.25 189 HIS A N 1
ATOM 1417 C CA . HIS A 1 189 ? 7.959 17.582 9.107 1.00 95.25 189 HIS A CA 1
ATOM 1418 C C . HIS A 1 189 ? 6.511 17.209 9.438 1.00 95.25 189 HIS A C 1
ATOM 1420 O O . HIS A 1 189 ? 5.632 17.365 8.587 1.00 95.25 189 HIS A O 1
ATOM 1426 N N . ALA A 1 190 ? 6.245 16.718 10.648 1.00 95.44 190 ALA A N 1
ATOM 1427 C CA . ALA A 1 190 ? 4.886 16.559 11.138 1.00 95.44 190 ALA A CA 1
ATOM 1428 C C . ALA A 1 190 ? 4.252 17.942 11.321 1.00 95.44 190 ALA A C 1
ATOM 1430 O O . ALA A 1 190 ? 4.806 18.820 11.977 1.00 95.44 190 ALA A O 1
ATOM 1431 N N . SER A 1 191 ? 3.073 18.121 10.741 1.00 93.75 191 SER A N 1
ATOM 1432 C CA . SER A 1 191 ? 2.239 19.313 10.910 1.00 93.75 191 SER A CA 1
ATOM 1433 C C . SER A 1 191 ? 0.795 18.883 11.145 1.00 93.75 191 SER A C 1
ATOM 1435 O O . SER A 1 191 ? 0.463 17.715 10.937 1.00 93.75 191 SER A O 1
ATOM 1437 N N . ASP A 1 192 ? -0.076 19.808 11.545 1.00 94.62 192 ASP A N 1
ATOM 1438 C CA . ASP A 1 192 ? -1.500 19.505 11.750 1.00 94.62 192 ASP A CA 1
ATOM 1439 C C . ASP A 1 192 ? -2.171 18.982 10.468 1.00 94.62 192 ASP A C 1
ATOM 1441 O O . ASP A 1 192 ? -3.043 18.117 10.520 1.00 94.62 192 ASP A O 1
ATOM 1445 N N . GLU A 1 193 ? -1.720 19.456 9.303 1.00 92.44 193 GLU A N 1
ATOM 1446 C CA . GLU A 1 193 ? -2.190 18.982 7.997 1.00 92.44 193 GLU A CA 1
ATOM 1447 C C . GLU A 1 193 ? -1.628 17.591 7.646 1.00 92.44 193 GLU A C 1
ATOM 1449 O O . GLU A 1 193 ? -2.294 16.782 6.997 1.00 92.44 193 GLU A O 1
ATOM 1454 N N . TRP A 1 194 ? -0.413 17.285 8.113 1.00 94.00 194 TRP A N 1
ATOM 1455 C CA . TRP A 1 194 ? 0.306 16.044 7.821 1.00 94.00 194 TRP A CA 1
ATOM 1456 C C . TRP A 1 194 ? 0.816 15.373 9.101 1.00 94.00 194 TRP A C 1
ATOM 1458 O O . TRP A 1 194 ? 2.010 15.459 9.412 1.00 94.00 194 TRP A O 1
ATOM 1468 N N . PRO A 1 195 ? -0.056 14.665 9.843 1.00 96.56 195 PRO A N 1
ATOM 1469 C CA . PRO A 1 195 ? 0.366 13.940 11.031 1.00 96.56 195 PRO A CA 1
ATOM 1470 C C . PRO A 1 195 ? 1.309 12.784 10.650 1.00 96.56 195 PRO A C 1
ATOM 1472 O O . PRO A 1 195 ? 1.195 12.215 9.556 1.00 96.56 195 PRO A O 1
ATOM 1475 N N . PRO A 1 196 ? 2.221 12.371 11.547 1.00 97.06 196 PRO A N 1
ATOM 1476 C CA . PRO A 1 196 ? 3.270 11.406 11.220 1.00 97.06 196 PRO A CA 1
ATOM 1477 C C . PRO A 1 196 ? 2.710 10.054 10.754 1.00 97.06 196 PRO A C 1
ATOM 1479 O O . PRO A 1 196 ? 3.250 9.468 9.816 1.00 97.06 196 PRO A O 1
ATOM 1482 N N . GLY A 1 197 ? 1.587 9.584 11.316 1.00 96.50 197 GLY A N 1
ATOM 1483 C CA . GLY A 1 197 ? 0.915 8.368 10.840 1.00 96.50 197 GLY A CA 1
ATOM 1484 C C . GLY A 1 197 ? 0.474 8.462 9.375 1.00 96.50 197 GLY A C 1
ATOM 1485 O O . GLY A 1 197 ? 0.677 7.532 8.597 1.00 96.50 197 GLY A O 1
ATOM 1486 N N . ARG A 1 198 ? -0.036 9.628 8.954 1.00 95.94 198 ARG A N 1
ATOM 1487 C CA . ARG A 1 198 ? -0.468 9.862 7.569 1.00 95.94 198 ARG A CA 1
ATOM 1488 C C . ARG A 1 198 ? 0.708 9.903 6.596 1.00 95.94 198 ARG A C 1
ATOM 1490 O O . ARG A 1 198 ? 0.582 9.422 5.472 1.00 95.94 198 ARG A O 1
ATOM 1497 N N . LEU A 1 199 ? 1.851 10.438 7.028 1.00 96.56 199 LEU A N 1
ATOM 1498 C CA . LEU A 1 199 ? 3.088 10.415 6.246 1.00 96.56 199 LEU A CA 1
ATOM 1499 C C . LEU A 1 199 ? 3.582 8.983 6.019 1.00 96.56 199 LEU A C 1
ATOM 1501 O O . LEU A 1 199 ? 3.964 8.640 4.902 1.00 96.56 199 LEU A O 1
ATOM 1505 N N . VAL A 1 200 ? 3.531 8.132 7.047 1.00 97.00 200 VAL A N 1
ATOM 1506 C CA . VAL A 1 200 ? 3.900 6.712 6.927 1.00 97.00 200 VAL A CA 1
ATOM 1507 C C . VAL A 1 200 ? 2.993 5.987 5.930 1.00 97.00 200 VAL A C 1
ATOM 1509 O O . VAL A 1 200 ? 3.501 5.303 5.038 1.00 97.00 200 VAL A O 1
ATOM 1512 N N . ASP A 1 201 ? 1.679 6.198 6.005 1.00 96.00 201 ASP A N 1
ATOM 1513 C CA . ASP A 1 201 ? 0.735 5.632 5.034 1.00 96.00 201 ASP A CA 1
ATOM 1514 C C . ASP A 1 201 ? 1.042 6.094 3.606 1.00 96.00 201 ASP A C 1
ATOM 1516 O O . ASP A 1 201 ? 1.058 5.280 2.682 1.00 96.00 201 ASP A O 1
ATOM 1520 N N . LEU A 1 202 ? 1.349 7.383 3.420 1.00 95.06 202 LEU A N 1
ATOM 1521 C CA . LEU A 1 202 ? 1.698 7.946 2.116 1.00 95.06 202 LEU A CA 1
ATOM 1522 C C . LEU A 1 202 ? 2.962 7.290 1.539 1.00 95.06 202 LEU A C 1
ATOM 1524 O O . LEU A 1 202 ? 3.005 6.964 0.350 1.00 95.06 202 LEU A O 1
ATOM 1528 N N . ILE A 1 203 ? 3.982 7.058 2.372 1.00 95.56 203 ILE A N 1
ATOM 1529 C CA . ILE A 1 203 ? 5.209 6.353 1.978 1.00 95.56 203 ILE A CA 1
ATOM 1530 C C . ILE A 1 203 ? 4.868 4.942 1.490 1.00 95.56 203 ILE A C 1
ATOM 1532 O O . ILE A 1 203 ? 5.323 4.546 0.416 1.00 95.56 203 ILE A O 1
ATOM 1536 N N . VAL A 1 204 ? 4.046 4.196 2.234 1.00 96.12 204 VAL A N 1
ATOM 1537 C CA . VAL A 1 204 ? 3.638 2.831 1.861 1.00 96.12 204 VAL A CA 1
ATOM 1538 C C . VAL A 1 204 ? 2.800 2.833 0.580 1.00 96.12 204 VAL A C 1
ATOM 1540 O O . VAL A 1 204 ? 3.089 2.065 -0.340 1.00 96.12 204 VAL A O 1
ATOM 1543 N N . GLU A 1 205 ? 1.812 3.724 0.474 1.00 94.25 205 GLU A N 1
ATOM 1544 C CA . GLU A 1 205 ? 0.919 3.845 -0.684 1.00 94.25 205 GLU A CA 1
ATOM 1545 C C . GLU A 1 205 ? 1.689 4.195 -1.965 1.00 94.25 205 GLU A C 1
ATOM 1547 O O . GLU A 1 205 ? 1.411 3.659 -3.042 1.00 94.25 205 GLU A O 1
ATOM 1552 N N . ARG A 1 206 ? 2.685 5.081 -1.863 1.00 92.25 206 ARG A N 1
ATOM 1553 C CA . ARG A 1 206 ? 3.558 5.460 -2.985 1.00 92.25 206 ARG A CA 1
ATOM 1554 C C . ARG A 1 206 ? 4.692 4.472 -3.226 1.00 92.25 206 ARG A C 1
ATOM 1556 O O . ARG A 1 206 ? 5.404 4.582 -4.225 1.00 92.25 206 ARG A O 1
ATOM 1563 N N . GLY A 1 207 ? 4.862 3.501 -2.337 1.00 93.94 207 GLY A N 1
ATOM 1564 C CA . GLY A 1 207 ? 5.977 2.575 -2.359 1.00 93.94 207 GLY A CA 1
ATOM 1565 C C . GLY A 1 207 ? 7.323 3.283 -2.232 1.00 93.94 207 GLY A C 1
ATOM 1566 O O . GLY A 1 207 ? 8.287 2.903 -2.896 1.00 93.94 207 GLY A O 1
ATOM 1567 N N . TRP A 1 208 ? 7.410 4.342 -1.442 1.00 95.50 208 TRP A N 1
ATOM 1568 C CA . TRP A 1 208 ? 8.679 4.977 -1.126 1.00 95.50 208 TRP A CA 1
ATOM 1569 C C . TRP A 1 208 ? 9.358 4.271 0.055 1.00 95.50 208 TRP A C 1
ATOM 1571 O O . TRP A 1 208 ? 8.750 3.500 0.790 1.00 95.50 208 TRP A O 1
ATOM 1581 N N . LEU A 1 209 ? 10.662 4.496 0.220 1.00 94.56 209 LEU A N 1
ATOM 1582 C CA . LEU A 1 209 ? 11.421 4.009 1.384 1.00 94.56 209 LEU A CA 1
ATOM 1583 C C . LEU A 1 209 ? 11.693 5.123 2.406 1.00 94.56 209 LEU A C 1
ATOM 1585 O O . LEU A 1 209 ? 12.039 4.844 3.549 1.00 94.56 209 LEU A O 1
ATOM 1589 N N . THR A 1 210 ? 11.573 6.371 1.968 1.00 94.75 210 THR A N 1
ATOM 1590 C CA . THR A 1 210 ? 11.734 7.619 2.718 1.00 94.75 210 THR A CA 1
ATOM 1591 C C . THR A 1 210 ? 10.869 8.675 2.026 1.00 94.75 210 THR A C 1
ATOM 1593 O O . THR A 1 210 ? 10.305 8.397 0.967 1.00 94.75 210 THR A O 1
ATOM 1596 N N . PHE A 1 211 ? 10.774 9.877 2.573 1.00 94.44 211 PHE A N 1
ATOM 1597 C CA . PHE A 1 211 ? 10.066 10.983 1.938 1.00 94.44 211 PHE A CA 1
ATOM 1598 C C . PHE A 1 211 ? 10.884 12.268 2.011 1.00 94.44 211 PHE A C 1
ATOM 1600 O O . PHE A 1 211 ? 11.766 12.394 2.858 1.00 94.44 211 PHE A O 1
ATOM 1607 N N . GLU A 1 212 ? 10.565 13.215 1.135 1.00 93.81 212 GLU A N 1
ATOM 1608 C CA . GLU A 1 212 ? 10.983 14.614 1.227 1.00 93.81 212 GLU A CA 1
ATOM 1609 C C . GLU A 1 212 ? 9.735 15.506 1.319 1.00 93.81 212 GLU A C 1
ATOM 1611 O O . GLU A 1 212 ? 8.722 15.173 0.693 1.00 93.81 212 GLU A O 1
ATOM 1616 N N . PRO A 1 213 ? 9.783 16.645 2.034 1.00 90.94 213 PRO A N 1
ATOM 1617 C CA . PRO A 1 213 ? 8.656 17.581 2.132 1.00 90.94 213 PRO A CA 1
ATOM 1618 C C . PRO A 1 213 ? 8.097 17.996 0.771 1.00 90.94 213 PRO A C 1
ATOM 1620 O O . PRO A 1 213 ? 6.888 17.985 0.547 1.00 90.94 213 PRO A O 1
ATOM 1623 N N . SER A 1 214 ? 8.985 18.268 -0.187 1.00 91.19 214 SER A N 1
ATOM 1624 C CA . SER A 1 214 ? 8.601 18.644 -1.549 1.00 91.19 214 SER A CA 1
ATOM 1625 C C . SER A 1 214 ? 7.828 17.540 -2.279 1.00 91.19 214 SER A C 1
ATOM 1627 O O . SER A 1 214 ? 6.981 17.829 -3.122 1.00 91.19 214 SER A O 1
ATOM 1629 N N . TRP A 1 215 ? 8.067 16.267 -1.951 1.00 91.62 215 TRP A N 1
ATOM 1630 C CA . TRP A 1 215 ? 7.333 15.151 -2.548 1.00 91.62 215 TRP A CA 1
ATOM 1631 C C . TRP A 1 215 ? 5.912 15.056 -2.005 1.00 91.62 215 TRP A C 1
ATOM 1633 O O . TRP A 1 215 ? 5.016 14.693 -2.762 1.00 91.62 215 TRP A O 1
ATOM 1643 N N . ILE A 1 216 ? 5.706 15.392 -0.727 1.00 89.44 216 ILE A N 1
ATOM 1644 C CA . ILE A 1 216 ? 4.384 15.399 -0.089 1.00 89.44 216 ILE A CA 1
ATOM 1645 C C . ILE A 1 216 ? 3.514 16.480 -0.729 1.00 89.44 216 ILE A C 1
ATOM 1647 O O . ILE A 1 216 ? 2.413 16.178 -1.187 1.00 89.44 216 ILE A O 1
ATOM 1651 N N . LEU A 1 217 ? 4.041 17.698 -0.872 1.00 86.12 217 LEU A N 1
ATOM 1652 C CA . LEU A 1 217 ? 3.324 18.812 -1.503 1.00 86.12 217 LEU A CA 1
ATOM 1653 C C . LEU A 1 217 ? 2.970 18.522 -2.968 1.00 86.12 217 LEU A C 1
ATOM 1655 O O . LEU A 1 217 ? 1.884 18.852 -3.426 1.00 86.12 217 LEU A O 1
ATOM 1659 N N . ASN A 1 218 ? 3.844 17.825 -3.695 1.00 85.06 218 ASN A N 1
ATOM 1660 C CA . ASN A 1 218 ? 3.557 17.394 -5.066 1.00 85.06 218 ASN A CA 1
ATOM 1661 C C . ASN A 1 218 ? 2.625 16.171 -5.135 1.00 85.06 218 ASN A C 1
ATOM 1663 O O . ASN A 1 218 ? 2.130 15.823 -6.209 1.00 85.06 218 ASN A O 1
ATOM 1667 N N . SER A 1 219 ? 2.402 15.473 -4.018 1.00 76.81 219 SER A N 1
ATOM 1668 C CA . SER A 1 219 ? 1.620 14.236 -3.991 1.00 76.81 219 SER A CA 1
ATOM 1669 C C . SER A 1 219 ? 0.111 14.465 -3.937 1.00 76.81 219 SER A C 1
ATOM 1671 O O . SER A 1 219 ? -0.622 13.577 -4.373 1.00 76.81 219 SER A O 1
ATOM 1673 N N . THR A 1 220 ? -0.343 15.628 -3.468 1.00 72.44 220 THR A N 1
ATOM 1674 C CA . THR A 1 220 ? -1.759 16.037 -3.458 1.00 72.44 220 THR A CA 1
ATOM 1675 C C . THR A 1 220 ? -2.283 16.414 -4.841 1.00 72.44 220 THR A C 1
ATOM 1677 O O . THR A 1 220 ? -3.493 16.414 -5.057 1.00 72.44 220 THR A O 1
ATOM 1680 N N . GLY A 1 221 ? -1.393 16.670 -5.805 1.00 69.06 221 GLY A N 1
ATOM 1681 C CA . GLY A 1 221 ? -1.777 16.838 -7.201 1.00 69.06 221 GLY A CA 1
ATOM 1682 C C . GLY A 1 221 ? -2.413 15.562 -7.779 1.00 69.06 221 GLY A C 1
ATOM 1683 O O . GLY A 1 221 ? -2.081 14.453 -7.341 1.00 69.06 221 GLY A O 1
ATOM 1684 N N . PRO A 1 222 ? -3.314 15.681 -8.776 1.00 61.97 222 PRO A N 1
ATOM 1685 C CA . PRO A 1 222 ? -3.926 14.534 -9.434 1.00 61.97 222 PRO A CA 1
ATOM 1686 C C . PRO A 1 222 ? -2.834 13.575 -9.913 1.00 61.97 222 PRO A C 1
ATOM 1688 O O . PRO A 1 222 ? -1.997 13.913 -10.752 1.00 61.97 222 PRO A O 1
ATOM 1691 N N . ARG A 1 223 ? -2.830 12.388 -9.290 1.00 54.66 223 ARG A N 1
ATOM 1692 C CA . ARG A 1 223 ? -1.901 11.268 -9.490 1.00 54.66 223 ARG A CA 1
ATOM 1693 C C . ARG A 1 223 ? -1.554 11.178 -10.964 1.00 54.66 223 ARG A C 1
ATOM 1695 O O . ARG A 1 223 ? -2.455 10.807 -11.706 1.00 54.66 223 ARG A O 1
ATOM 1702 N N . ASN A 1 224 ? -0.307 11.514 -11.342 1.00 51.44 224 ASN A N 1
ATOM 1703 C CA . ASN A 1 224 ? 0.233 11.382 -12.699 1.00 51.44 224 ASN A CA 1
ATOM 1704 C C . ASN A 1 224 ? -0.906 11.357 -13.713 1.00 51.44 224 ASN A C 1
ATOM 1706 O O . ASN A 1 224 ? -1.245 10.256 -14.161 1.00 51.44 224 ASN A O 1
ATOM 1710 N N . ALA A 1 225 ? -1.562 12.503 -13.967 1.00 51.94 225 ALA A N 1
ATOM 1711 C CA . ALA A 1 225 ? -2.432 12.624 -15.131 1.00 51.94 225 ALA A CA 1
ATOM 1712 C C . ALA A 1 225 ? -1.653 11.929 -16.233 1.00 51.94 225 ALA A C 1
ATOM 1714 O O . ALA A 1 225 ? -0.520 12.356 -16.481 1.00 51.94 225 ALA A O 1
ATOM 1715 N N . GLN A 1 226 ? -2.136 10.748 -16.659 1.00 47.91 226 GLN A N 1
ATOM 1716 C CA . GLN A 1 226 ? -1.387 9.835 -17.514 1.00 47.91 226 GLN A CA 1
ATOM 1717 C C . GLN A 1 226 ? -0.747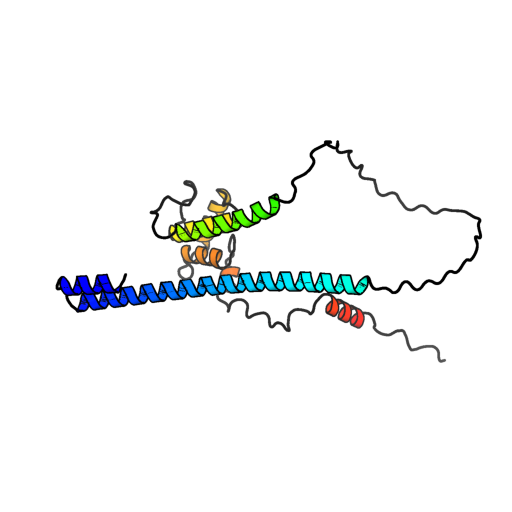 10.740 -18.533 1.00 47.91 226 GLN A C 1
ATOM 1719 O O . GLN A 1 226 ? -1.511 11.401 -19.237 1.00 47.91 226 GLN A O 1
ATOM 1724 N N . ARG A 1 227 ? 0.591 10.884 -18.504 1.00 50.53 227 ARG A N 1
ATOM 1725 C CA . ARG A 1 227 ? 1.270 11.766 -19.454 1.00 50.53 227 ARG A CA 1
ATOM 1726 C C . ARG A 1 227 ? 0.655 11.367 -20.784 1.00 50.53 227 ARG A C 1
ATOM 1728 O O . ARG A 1 227 ? 0.768 10.168 -21.086 1.00 50.53 227 ARG A O 1
ATOM 1735 N N . PRO A 1 228 ? -0.125 12.252 -21.442 1.00 53.50 228 PRO A N 1
ATOM 1736 C CA . PRO A 1 228 ? -0.961 11.841 -22.551 1.00 53.50 228 PRO A CA 1
ATOM 1737 C C . PRO A 1 228 ? -0.069 11.035 -23.465 1.00 53.50 228 PRO A C 1
ATOM 1739 O O . PRO A 1 228 ? 1.067 11.436 -23.700 1.00 53.50 228 PRO A O 1
ATOM 1742 N N . TYR A 1 229 ? -0.507 9.843 -23.855 1.00 60.62 229 TYR A N 1
ATOM 1743 C CA . TYR A 1 229 ? 0.351 8.869 -24.533 1.00 60.62 229 TYR A CA 1
ATOM 1744 C C . TYR A 1 229 ? 1.111 9.480 -25.734 1.00 60.62 229 TYR A C 1
ATOM 1746 O O . TYR A 1 229 ? 2.214 9.047 -26.055 1.00 60.62 229 TYR A O 1
ATOM 1754 N N . TYR A 1 230 ? 0.562 10.555 -26.307 1.00 63.34 230 TYR A N 1
ATOM 1755 C CA . TYR A 1 230 ? 1.121 11.391 -27.370 1.00 63.34 230 TYR A CA 1
ATOM 1756 C C . TYR A 1 230 ? 2.345 12.251 -27.000 1.00 63.34 230 TYR A C 1
ATOM 1758 O O . TYR A 1 230 ? 3.012 12.752 -27.895 1.00 63.34 230 TYR A O 1
ATOM 1766 N N . ASP A 1 231 ? 2.665 12.409 -25.717 1.00 56.78 231 ASP A N 1
ATOM 1767 C CA . ASP A 1 231 ? 3.739 13.273 -25.204 1.00 56.78 231 ASP A CA 1
ATOM 1768 C C . ASP A 1 231 ? 4.929 12.465 -24.649 1.00 56.78 231 ASP A C 1
ATOM 1770 O O . ASP A 1 231 ? 5.862 12.979 -24.020 1.00 56.78 231 ASP A O 1
ATOM 1774 N N . ARG A 1 232 ? 4.899 11.143 -24.862 1.00 55.66 232 ARG A N 1
ATOM 1775 C CA . ARG A 1 232 ? 6.090 10.310 -24.745 1.00 55.66 232 ARG A CA 1
ATOM 1776 C C . ARG A 1 232 ? 6.880 10.545 -26.032 1.00 55.66 232 ARG A C 1
ATOM 1778 O O . ARG A 1 232 ? 6.331 10.241 -27.088 1.00 55.66 232 ARG A O 1
ATOM 1785 N N . PRO A 1 233 ? 8.122 11.068 -25.985 1.00 55.97 233 PRO A N 1
ATOM 1786 C CA . PRO A 1 233 ? 8.940 11.179 -27.183 1.00 55.97 233 PRO A CA 1
ATOM 1787 C C . PRO A 1 233 ? 8.965 9.795 -27.813 1.00 55.97 233 PRO A C 1
ATOM 1789 O O . PRO A 1 233 ? 9.393 8.822 -27.178 1.00 55.97 233 PRO A O 1
ATOM 1792 N N . SER A 1 234 ? 8.362 9.706 -28.999 1.00 59.41 234 SER A N 1
ATOM 1793 C CA . SER A 1 234 ? 8.304 8.478 -29.772 1.00 59.41 234 SER A CA 1
ATOM 1794 C C . SER A 1 234 ? 9.714 7.897 -29.820 1.00 59.41 234 SER A C 1
ATOM 1796 O O . SER A 1 234 ? 10.686 8.652 -29.807 1.00 59.41 234 SER A O 1
ATOM 1798 N N . GLY A 1 235 ? 9.816 6.574 -29.690 1.00 66.75 235 GLY A N 1
ATOM 1799 C CA . GLY A 1 235 ? 11.013 5.879 -29.215 1.00 66.75 235 GLY A CA 1
ATOM 1800 C C . GLY A 1 235 ? 12.296 6.134 -30.016 1.00 66.75 235 GLY A C 1
ATOM 1801 O O . GLY A 1 235 ? 12.397 7.024 -30.849 1.00 66.75 235 GLY A O 1
ATOM 1802 N N . ALA A 1 236 ? 13.307 5.287 -29.816 1.00 63.91 236 ALA A N 1
ATOM 1803 C CA . ALA A 1 236 ? 14.630 5.414 -30.451 1.00 63.91 236 ALA A CA 1
ATOM 1804 C C . ALA A 1 236 ? 14.623 5.599 -31.994 1.00 63.91 236 ALA A C 1
ATOM 1806 O O . ALA A 1 236 ? 15.639 5.970 -32.577 1.00 63.91 236 ALA A O 1
ATOM 1807 N N . ILE A 1 237 ? 13.493 5.327 -32.652 1.00 65.62 237 ILE A N 1
ATOM 1808 C CA . ILE A 1 237 ? 13.251 5.535 -34.081 1.00 65.62 237 ILE A CA 1
ATOM 1809 C C . ILE A 1 237 ? 12.975 7.016 -34.400 1.00 65.62 237 ILE A C 1
ATOM 1811 O O . ILE A 1 237 ? 13.568 7.553 -35.332 1.00 65.62 237 ILE A O 1
ATOM 1815 N N . GLU A 1 238 ? 12.144 7.708 -33.616 1.00 68.00 238 GLU A N 1
ATOM 1816 C CA . GLU A 1 238 ? 11.799 9.118 -33.855 1.00 68.00 238 GLU A CA 1
ATOM 1817 C C . GLU A 1 238 ? 12.958 10.051 -33.490 1.00 68.00 238 GLU A C 1
ATOM 1819 O O . GLU A 1 238 ? 13.198 11.044 -34.175 1.00 68.00 238 GLU A O 1
ATOM 1824 N N . SER A 1 239 ? 13.731 9.711 -32.451 1.00 71.12 239 SER A N 1
ATOM 1825 C CA . SER A 1 239 ? 14.946 10.455 -32.105 1.00 71.12 239 SER A CA 1
ATOM 1826 C C . SER A 1 239 ? 16.020 10.334 -33.188 1.00 71.12 239 SER A C 1
ATOM 1828 O O . SER A 1 239 ? 16.664 11.330 -33.505 1.00 71.12 239 SER A O 1
ATOM 1830 N N . ARG A 1 240 ? 16.166 9.163 -33.829 1.00 70.81 240 ARG A N 1
ATOM 1831 C CA . ARG A 1 240 ? 17.037 8.998 -35.009 1.00 70.81 240 ARG A CA 1
ATOM 1832 C C . ARG A 1 240 ? 16.527 9.765 -36.223 1.00 70.81 240 ARG A C 1
ATOM 1834 O O . ARG A 1 240 ? 17.339 10.337 -36.941 1.00 70.81 240 ARG A O 1
ATOM 1841 N N . ARG A 1 241 ? 15.209 9.796 -36.445 1.00 74.56 241 ARG A N 1
ATOM 1842 C CA . ARG A 1 241 ? 14.607 10.577 -37.532 1.00 74.56 241 ARG A CA 1
ATOM 1843 C C . ARG A 1 241 ? 14.863 12.074 -37.351 1.00 74.56 241 ARG A C 1
ATOM 1845 O O . ARG A 1 241 ? 15.376 12.697 -38.269 1.00 74.56 241 ARG A O 1
ATOM 1852 N N . ARG A 1 242 ? 14.605 12.623 -36.159 1.00 74.31 242 ARG A N 1
ATOM 1853 C CA . ARG A 1 242 ? 14.873 14.039 -35.857 1.00 74.31 242 ARG A CA 1
ATOM 1854 C C . ARG A 1 242 ? 16.354 14.387 -35.913 1.00 74.31 242 ARG A C 1
ATOM 1856 O O . ARG A 1 242 ? 16.697 15.453 -36.401 1.00 74.31 242 ARG A O 1
ATOM 1863 N N . PHE A 1 243 ? 17.229 13.499 -35.441 1.00 75.50 243 PHE A N 1
ATOM 1864 C CA . PHE A 1 243 ? 18.674 13.703 -35.555 1.00 75.50 243 PHE A CA 1
ATOM 1865 C C . PHE A 1 243 ? 19.113 13.754 -37.023 1.00 75.50 243 PHE A C 1
ATOM 1867 O O . PHE A 1 243 ? 19.921 14.596 -37.394 1.00 75.50 243 PHE A O 1
ATOM 1874 N N . ARG A 1 244 ? 18.534 12.902 -37.877 1.00 72.94 244 ARG A N 1
ATOM 1875 C CA . ARG A 1 244 ? 18.777 12.928 -39.321 1.00 72.94 244 ARG A CA 1
ATOM 1876 C C . ARG A 1 244 ? 18.241 14.204 -39.970 1.00 72.94 244 ARG A C 1
ATOM 1878 O O . ARG A 1 244 ? 18.972 14.845 -40.699 1.00 72.94 244 ARG A O 1
ATOM 1885 N N . GLU A 1 245 ? 17.024 14.623 -39.638 1.00 78.50 245 GLU A N 1
ATOM 1886 C CA . GLU A 1 245 ? 16.433 15.874 -40.141 1.00 78.50 245 GLU A CA 1
ATOM 1887 C C . GLU A 1 245 ? 17.199 17.128 -39.670 1.00 78.50 245 GLU A C 1
ATOM 1889 O O . GLU A 1 245 ? 17.239 18.119 -40.389 1.00 78.50 245 GLU A O 1
ATOM 1894 N N . GLN A 1 246 ? 17.840 17.091 -38.495 1.00 78.81 246 GLN A N 1
ATOM 1895 C CA . GLN A 1 246 ? 18.689 18.186 -38.003 1.00 78.81 246 GLN A CA 1
ATOM 1896 C C . GLN A 1 246 ? 20.081 18.225 -38.648 1.00 78.81 246 GLN A C 1
ATOM 1898 O O . GLN A 1 246 ? 20.697 19.288 -38.671 1.00 78.81 246 GLN A O 1
ATOM 1903 N N . HIS A 1 247 ? 20.584 17.091 -39.141 1.00 73.00 247 HIS A N 1
ATOM 1904 C CA . HIS A 1 247 ? 21.935 16.980 -39.697 1.00 73.00 247 HIS A CA 1
ATOM 1905 C C . HIS A 1 247 ? 21.985 16.820 -41.225 1.00 73.00 247 HIS A C 1
ATOM 1907 O O . HIS A 1 247 ? 23.039 17.073 -41.797 1.00 73.00 247 HIS A O 1
ATOM 1913 N N . ASP A 1 248 ? 20.873 16.501 -41.893 1.00 61.81 248 ASP A N 1
ATOM 1914 C CA . ASP A 1 248 ? 20.730 16.536 -43.359 1.00 61.81 248 ASP A CA 1
ATOM 1915 C C . ASP A 1 248 ? 20.301 17.939 -43.846 1.00 61.81 248 ASP A C 1
ATOM 1917 O O . ASP A 1 248 ? 19.444 18.096 -44.718 1.00 61.81 248 ASP A O 1
ATOM 1921 N N . VAL A 1 249 ? 20.909 18.986 -43.279 1.00 57.06 249 VAL A N 1
ATOM 1922 C CA . VAL A 1 249 ? 20.854 20.340 -43.841 1.00 57.06 249 VAL A CA 1
ATOM 1923 C C . VAL A 1 249 ? 21.826 20.394 -45.022 1.00 57.06 249 VAL A C 1
ATOM 1925 O O . VAL A 1 249 ? 23.034 20.483 -44.832 1.00 57.06 249 VAL A O 1
ATOM 1928 N N . GLU A 1 250 ? 21.243 20.332 -46.222 1.00 53.38 250 GLU A N 1
ATOM 1929 C CA . GLU A 1 250 ? 21.750 20.818 -47.518 1.00 53.38 250 GLU A CA 1
ATOM 1930 C C . GLU A 1 250 ? 23.125 20.297 -47.997 1.00 53.38 250 GLU A C 1
ATOM 1932 O O . GLU A 1 250 ? 24.172 20.840 -47.628 1.00 53.38 250 GLU A O 1
ATOM 1937 N N . PRO A 1 251 ? 23.171 19.327 -48.936 1.00 56.44 251 PRO A N 1
ATOM 1938 C CA . PRO A 1 251 ? 24.346 19.159 -49.779 1.00 56.44 251 PRO A CA 1
ATOM 1939 C C . PRO A 1 251 ? 24.454 20.359 -50.727 1.00 56.44 251 PRO A C 1
ATOM 1941 O O . PRO A 1 251 ? 23.831 20.368 -51.781 1.00 56.44 251 PRO A O 1
ATOM 1944 N N . ALA A 1 252 ? 25.241 21.357 -50.314 1.00 57.66 252 ALA A N 1
ATOM 1945 C CA . ALA A 1 252 ? 25.913 22.384 -51.115 1.00 57.66 252 ALA A CA 1
ATOM 1946 C C . ALA A 1 252 ? 25.523 22.423 -52.609 1.00 57.66 252 ALA A C 1
ATOM 1948 O O . ALA A 1 252 ? 26.300 22.036 -53.482 1.00 57.66 252 ALA A O 1
ATOM 1949 N N . ALA A 1 253 ? 24.322 22.917 -52.908 1.00 64.81 253 ALA A N 1
ATOM 1950 C CA . ALA A 1 253 ? 23.845 23.128 -54.267 1.00 64.81 253 ALA A CA 1
ATOM 1951 C C . ALA A 1 253 ? 23.940 24.612 -54.639 1.00 64.81 253 ALA A C 1
ATOM 1953 O O . ALA A 1 253 ? 22.946 25.231 -54.988 1.00 64.81 253 ALA A O 1
ATOM 1954 N N . SER A 1 254 ? 25.132 25.203 -54.554 1.00 64.00 254 SER A N 1
ATOM 1955 C CA . SER A 1 254 ? 25.434 26.462 -55.250 1.00 64.00 254 SER A CA 1
ATOM 1956 C C . SER A 1 254 ? 26.903 26.822 -55.072 1.00 64.00 254 SER A C 1
ATOM 1958 O O . SER A 1 254 ? 27.319 27.090 -53.949 1.00 64.00 254 SER A O 1
ATOM 1960 N N . TYR A 1 255 ? 27.658 26.806 -56.170 1.00 58.50 255 TYR A N 1
ATOM 1961 C CA . TYR A 1 255 ? 28.598 27.848 -56.622 1.00 58.50 255 TYR A CA 1
ATOM 1962 C C . TYR A 1 255 ? 29.646 27.231 -57.558 1.00 58.50 255 TYR A C 1
ATOM 1964 O O . TYR A 1 255 ? 30.820 27.098 -57.227 1.00 58.50 255 TYR A O 1
ATOM 1972 N N . LEU A 1 256 ? 29.195 26.847 -58.750 1.00 62.34 256 LEU A N 1
ATOM 1973 C CA . LEU A 1 256 ? 30.029 26.815 -59.948 1.00 62.34 256 LEU A CA 1
ATOM 1974 C C . LEU A 1 256 ? 29.190 27.397 -61.085 1.00 62.34 256 LEU A C 1
ATOM 1976 O O . LEU A 1 256 ? 28.619 26.657 -61.879 1.00 62.34 256 LEU A O 1
ATOM 1980 N N . ASP A 1 257 ? 29.066 28.721 -61.099 1.00 62.81 257 ASP A N 1
ATOM 1981 C CA . ASP A 1 257 ? 28.799 29.468 -62.327 1.00 62.81 257 ASP A CA 1
ATOM 1982 C C . ASP A 1 257 ? 29.372 30.886 -62.172 1.00 62.81 257 ASP A C 1
ATOM 1984 O O . ASP A 1 257 ? 29.035 31.582 -61.207 1.00 62.81 257 ASP A O 1
ATOM 1988 N N . GLY A 1 258 ? 30.287 31.263 -63.072 1.00 59.75 258 GLY A N 1
ATOM 1989 C CA . GLY A 1 258 ? 30.991 32.552 -63.102 1.00 59.75 258 GLY A CA 1
ATOM 1990 C C . GLY A 1 258 ? 32.497 32.437 -63.279 1.00 59.75 258 GLY A C 1
ATOM 1991 O O . GLY A 1 258 ? 33.203 32.596 -62.261 1.00 59.75 258 GLY A O 1
#

Radius of gyration: 34.03 Å; chains: 1; bounding box: 92×66×85 Å

Organism: NCBI:txid429134

Sequence (258 aa):
MSGDLLARLITAGTPADLVAEVAMALAQADAQARAGAEGLERRRQRDADRQQARRDRVRAEAEAQASRSVTPNHVTSRDVTVSAAPSPSPLSSPQTPQQTPHPHPHPEGYHVHARGLLARIVLGVIIDGCRAAAEGAAAASKRRWPKDMPPPAGVADDQWAGFIDHRKAKRNALTPRAYQLLVAKLAEHASDEWPPGRLVDLIVERGWLTFEPSWILNSTGPRNAQRPYYDRPSGAIESRRRFREQHDVEPAASYLDG

Secondary structure (DSSP, 8-state):
-HHHHHHHHHHTT--HHHHHHHHHHHHHHHHHHHHHHHHHHHHHHHHHHHHHHHHHHHHHHHHHHHHHS--------------------------PPPPPPP-PPP-------TTSHHHHHHHHHHHHHHHHHHSTTS------S-TT-PPPTT--HHHHHHHHHHHHHTT-PPPHHHHHHHHHHHHHH--SSS-HHHHHHHHHHHT-SS--HHHHHHHSS-TT----GGGS---HHHHHHHHHHHH-----------

Foldseek 3Di:
DLVVVLVVCVVVVPDPVVSVVSVVVVVVVVVVVVVVVVVVVVVVVVVVVVVVVVVVVVVVVVVVVVVVVPDPPPDDDDDDDDDDDDDDDDDDDDDDDDDDDDDDDDDDDDDDDPPPPVVCVVVVVVVVVVVVVPPPPDDPDPQLDDPLQQDAPQADSVLVSLLQVLCVVVVNHQDSVNSVVQNVVQVVPADPVRHSNNVSVVCSVVSHNHDDPVVVVVVPPDDPPPCPPVPPQPDPVNVVVVVCVVPPPDDDPDDDDD